Protein AF-A0A3F2RNG1-F1 (afdb_monomer_lite)

Organism: NCBI:txid325452

Radius of gyration: 23.43 Å; chains: 1; bounding box: 43×70×75 Å

Sequence (286 aa):
MVMSQECIEYQAGQSRGTHWAKIAAAQASSGLMDEPRFRRLVKFQARRREGLGGSELEILTETIQVYLVDDPRLSFTVYRMRIRSPDDVLHNTALARDVDPNAGGRWVLEKRYSEFEKFRSQLLKSIEHWEGVVRLEFARRKKKKILIGHGDLHNTFAVVSNALRRAISPYFPKKHIRVDTPKIIAERVEGLTEFVRKLVGVYTDLTLYVTNNQLQSSAFASSYELLCNMLTEIEAFLEVPQPQKDAETRRKSAVLALEEVLVLHASSNADTSEPVCCICLTQQRT

Secondary structure (DSSP, 8-state):
---------------HHHHHHHHHHHHHTSGGGGSHHHHHHHHHHHHHHHHTTT---EEEEEEEEEE-SS-TT-EEEEEEEEEE-HHHHHHHTTTSSSS-TTSS--EEEEEEHHHHHHHHHHHHHHHHHHHHHHHHHHHHHHHTT----SS-HHHHHHHHHHHHHTTS-TTPPPP-SS---HHHHHHHHHHHHHHHHHHHHHHHHHHHHTT-TTTT-GGGHHHHHHHHHHHHHHHHHHT--HHHHHHHHHHHHHHHHHHHHHHHHHHSTTS------TTT------

pLDDT: mean 74.75, std 21.2, range [25.3, 98.06]

Foldseek 3Di:
DDPDPPDPDDDDDDDPVVVVVVLVVLCVQFLLCVDVLLVLLVVVVVCLCVVLVNPQWDKDWDWDWDADPVDNVDIFIKIKIWTDDPVCVVPCPVPPPPDDPPPFDTQIAIGTLVLVVVLLVVLVVLLVVLVVLVVVLVVVCVVVPPPDDDTPVVSVVVSLSVLSCQLNDPLAQDDDPDHDDPVSVVSNRVRVSVSLSSLVSNLSVLVSSLPRVVCVDPSNVVSSVSSVVSNVSSCVNSVPGPVNVVVVVVVSVVSSVVVVVVVVVVVPVPDDDDDDDPVPPDDDDD

InterPro domains:
  IPR001683 Phox homology [PS50195] (57-227)
  IPR036871 PX domain superfamily [G3DSA:3.30.1520.10] (56-225)
  IPR036871 PX domain superfamily [SSF64268] (75-204)

Structure (mmCIF, N/CA/C/O backbone):
data_AF-A0A3F2RNG1-F1
#
_entry.id   AF-A0A3F2RNG1-F1
#
loop_
_atom_site.group_PDB
_atom_site.id
_atom_site.type_symbol
_atom_site.label_atom_id
_atom_site.label_alt_id
_atom_site.label_comp_id
_atom_site.label_asym_id
_atom_site.label_entity_id
_atom_site.label_seq_id
_atom_site.pdbx_PDB_ins_code
_atom_site.Cartn_x
_atom_site.Cartn_y
_atom_site.Cartn_z
_atom_site.occupancy
_atom_site.B_iso_or_equiv
_atom_site.auth_seq_id
_atom_site.auth_comp_id
_atom_site.auth_asym_id
_atom_site.auth_atom_id
_atom_site.pdbx_PDB_model_num
ATOM 1 N N . MET A 1 1 ? 3.472 25.340 -15.546 1.00 27.28 1 MET A N 1
ATOM 2 C CA . MET A 1 1 ? 2.546 24.451 -16.272 1.00 27.28 1 MET A CA 1
ATOM 3 C C . MET A 1 1 ? 2.121 23.364 -15.300 1.00 27.28 1 MET A C 1
ATOM 5 O O . MET A 1 1 ? 2.919 22.497 -14.965 1.00 27.28 1 MET A O 1
ATOM 9 N N . VAL A 1 2 ? 0.940 23.555 -14.714 1.00 25.45 2 VAL A N 1
ATOM 10 C CA . VAL A 1 2 ? 0.315 22.682 -13.711 1.00 25.45 2 VAL A CA 1
ATOM 11 C C . VAL A 1 2 ? 0.111 21.316 -14.364 1.00 25.45 2 VAL A C 1
ATOM 13 O O . VAL A 1 2 ? -0.448 21.259 -15.456 1.00 25.45 2 VAL A O 1
ATOM 16 N N . MET A 1 3 ? 0.606 20.233 -13.758 1.00 27.39 3 MET A N 1
ATOM 17 C CA . MET A 1 3 ? 0.213 18.891 -14.191 1.00 27.39 3 MET A CA 1
ATOM 18 C C . MET A 1 3 ? -1.261 18.729 -13.818 1.00 27.39 3 MET A C 1
ATOM 20 O O . MET A 1 3 ? -1.580 18.539 -12.651 1.00 27.39 3 MET A O 1
ATOM 24 N N . SER A 1 4 ? -2.101 18.997 -14.820 1.00 29.64 4 SER A N 1
ATOM 25 C CA . SER A 1 4 ? -3.565 18.985 -14.878 1.00 29.64 4 SER A CA 1
ATOM 26 C C . SER A 1 4 ? -4.280 18.580 -13.590 1.00 29.64 4 SER A C 1
ATOM 28 O O . SER A 1 4 ? -4.342 17.412 -13.210 1.00 29.64 4 SER A O 1
ATOM 30 N N . GLN A 1 5 ? -4.912 19.584 -12.994 1.00 29.00 5 GLN A N 1
ATOM 31 C CA . GLN A 1 5 ? -5.805 19.520 -11.841 1.00 29.00 5 GLN A CA 1
ATOM 32 C C . GLN A 1 5 ? -7.222 19.036 -12.220 1.00 29.00 5 GLN A C 1
ATOM 34 O O . GLN A 1 5 ? -8.190 19.333 -11.531 1.00 29.00 5 GLN A O 1
ATOM 39 N N . GLU A 1 6 ? -7.338 18.262 -13.299 1.00 28.36 6 GLU A N 1
ATOM 40 C CA . GLU A 1 6 ? -8.578 17.665 -13.801 1.00 28.36 6 GLU A CA 1
ATOM 41 C C . GLU A 1 6 ? -8.463 16.141 -13.720 1.00 28.36 6 GLU A C 1
ATOM 43 O O . GLU A 1 6 ? -8.154 15.472 -14.698 1.00 28.36 6 GLU A O 1
ATOM 48 N N . CYS A 1 7 ? -8.627 15.592 -12.516 1.00 28.30 7 CYS A N 1
ATOM 49 C CA . CYS A 1 7 ? -8.992 14.184 -12.286 1.00 28.30 7 CYS A CA 1
ATOM 50 C C . CYS A 1 7 ? -9.448 13.971 -10.829 1.00 28.30 7 CYS A C 1
ATOM 52 O O . CYS A 1 7 ? -9.157 12.954 -10.203 1.00 28.30 7 CYS A O 1
ATOM 54 N N . ILE A 1 8 ? -10.160 14.950 -10.264 1.00 32.06 8 ILE A N 1
ATOM 55 C CA . ILE A 1 8 ? -10.946 14.763 -9.039 1.00 32.06 8 ILE A CA 1
ATOM 56 C C . ILE A 1 8 ? -12.407 14.997 -9.420 1.00 32.06 8 ILE A C 1
ATOM 58 O O . ILE A 1 8 ? -13.047 15.931 -8.953 1.00 32.06 8 ILE A O 1
ATOM 62 N N . GLU A 1 9 ? -12.924 14.155 -10.314 1.00 25.30 9 GLU A N 1
ATOM 63 C CA . GLU A 1 9 ? -14.364 13.991 -10.472 1.00 25.30 9 GLU A CA 1
ATOM 64 C C . GLU A 1 9 ? -14.787 12.604 -9.995 1.00 25.30 9 GLU A C 1
ATOM 66 O O . GLU A 1 9 ? -14.329 11.551 -10.435 1.00 25.30 9 GLU A O 1
ATOM 71 N N . TYR A 1 10 ? -15.654 12.689 -9.000 1.00 32.53 10 TYR A N 1
ATOM 72 C CA . TYR A 1 10 ? -16.539 11.705 -8.419 1.00 32.53 10 TYR A CA 1
ATOM 73 C C . TYR A 1 10 ? -17.095 10.695 -9.441 1.00 32.53 10 TYR A C 1
ATOM 75 O O . TYR A 1 10 ? -17.799 11.080 -10.368 1.00 32.53 10 TYR A O 1
ATOM 83 N N . GLN A 1 11 ? -16.901 9.393 -9.210 1.00 30.70 11 GLN A N 1
ATOM 84 C CA . GLN A 1 11 ? -17.819 8.366 -9.719 1.00 30.70 11 GLN A CA 1
ATOM 85 C C . GLN A 1 11 ? -18.116 7.345 -8.621 1.00 30.70 11 GLN A C 1
ATOM 87 O O . GLN A 1 11 ? -17.502 6.284 -8.510 1.00 30.70 11 GLN A O 1
ATOM 92 N N . ALA A 1 12 ? -19.099 7.702 -7.796 1.00 35.62 12 ALA A N 1
ATOM 93 C CA . ALA A 1 12 ? -19.943 6.728 -7.130 1.00 35.62 12 ALA A CA 1
ATOM 94 C C . ALA A 1 12 ? -20.751 5.987 -8.211 1.00 35.62 12 ALA A C 1
ATOM 96 O O . ALA A 1 12 ? -21.458 6.614 -8.994 1.00 35.62 12 ALA A O 1
ATOM 97 N N . GLY A 1 13 ? -20.627 4.660 -8.255 1.00 36.72 13 GLY A N 1
ATOM 98 C CA . GLY A 1 13 ? -21.474 3.798 -9.082 1.00 36.72 13 GLY A CA 1
ATOM 99 C C . GLY A 1 13 ? -20.981 3.578 -10.514 1.00 36.72 13 GLY A C 1
ATOM 100 O O . GLY A 1 13 ? -21.628 3.999 -11.465 1.00 36.72 13 GLY A O 1
ATOM 101 N N . GLN A 1 14 ? -19.884 2.836 -10.696 1.00 29.52 14 GLN A N 1
ATOM 102 C CA . GLN A 1 14 ? -19.594 2.225 -11.995 1.00 29.52 14 GLN A CA 1
ATOM 103 C C . GLN A 1 14 ? -18.989 0.830 -11.819 1.00 29.52 14 GLN A C 1
ATOM 105 O O . GLN A 1 14 ? -18.101 0.617 -10.995 1.00 29.52 14 GLN A O 1
ATOM 110 N N . SER A 1 15 ? -19.538 -0.135 -12.561 1.00 37.34 15 SER A N 1
ATOM 111 C CA . SER A 1 15 ? -19.184 -1.559 -12.530 1.00 37.34 15 SER A CA 1
ATOM 112 C C . SER A 1 15 ? -17.668 -1.787 -12.457 1.00 37.34 15 SER A C 1
ATOM 114 O O . SER A 1 15 ? -16.913 -1.261 -13.284 1.00 37.34 15 SER A O 1
ATOM 116 N N . ARG A 1 16 ? -17.231 -2.606 -11.484 1.00 39.84 16 ARG A N 1
ATOM 117 C CA . ARG A 1 16 ? -15.820 -2.902 -11.155 1.00 39.84 16 ARG A CA 1
ATOM 118 C C . ARG A 1 16 ? -14.999 -3.388 -12.363 1.00 39.84 16 ARG A C 1
ATOM 120 O O . ARG A 1 16 ? -13.786 -3.195 -12.379 1.00 39.84 16 ARG A O 1
ATOM 127 N N . GLY A 1 17 ? -15.649 -3.933 -13.397 1.00 33.69 17 GLY A N 1
ATOM 128 C CA . GLY A 1 17 ? -15.001 -4.337 -14.652 1.00 33.69 17 GLY A CA 1
ATOM 129 C C . GLY A 1 17 ? -14.420 -3.172 -15.473 1.00 33.69 17 GLY A C 1
ATOM 130 O O . GLY A 1 17 ? -13.445 -3.353 -16.194 1.00 33.69 17 GLY A O 1
ATOM 131 N N . THR A 1 18 ? -14.948 -1.951 -15.324 1.00 43.12 18 THR A N 1
ATOM 132 C CA . THR A 1 18 ? -14.495 -0.769 -16.092 1.00 43.12 18 THR A CA 1
ATOM 133 C C . THR A 1 18 ? -13.255 -0.090 -15.504 1.00 43.12 18 THR A C 1
ATOM 135 O O . THR A 1 18 ? -12.459 0.484 -16.245 1.00 43.12 18 THR A O 1
ATOM 138 N N . HIS A 1 19 ? -13.038 -0.176 -14.188 1.00 40.06 19 HIS A N 1
ATOM 139 C CA . HIS A 1 19 ? -11.889 0.442 -13.519 1.00 40.06 19 HIS A CA 1
ATOM 140 C C . HIS A 1 19 ? -10.578 -0.301 -13.822 1.00 40.06 19 HIS A C 1
ATOM 142 O O . HIS A 1 19 ? -9.562 0.322 -14.127 1.00 40.06 19 HIS A O 1
ATOM 148 N N . TRP A 1 20 ? -10.607 -1.635 -13.823 1.00 42.78 20 TRP A N 1
ATOM 149 C CA . TRP A 1 20 ? -9.435 -2.446 -14.162 1.00 42.78 20 TRP A CA 1
ATOM 150 C C . TRP A 1 20 ? -9.086 -2.384 -15.644 1.00 42.78 20 TRP A C 1
ATOM 152 O O . TRP A 1 20 ? -7.908 -2.307 -15.971 1.00 42.78 20 TRP A O 1
ATOM 162 N N . ALA A 1 21 ? -10.085 -2.304 -16.528 1.00 44.81 21 ALA A N 1
ATOM 163 C CA . ALA A 1 21 ? -9.859 -2.050 -17.949 1.00 44.81 21 ALA A CA 1
ATOM 164 C C . ALA A 1 21 ? -9.165 -0.696 -18.185 1.00 44.81 21 ALA A C 1
ATOM 166 O O . ALA A 1 21 ? -8.259 -0.613 -19.007 1.00 44.81 21 ALA A O 1
ATOM 167 N N . LYS A 1 22 ? -9.520 0.348 -17.420 1.00 47.91 22 LYS A N 1
ATOM 168 C CA . LYS A 1 22 ? -8.843 1.657 -17.462 1.00 47.91 22 LYS A CA 1
ATOM 169 C C . LYS A 1 22 ? -7.412 1.599 -16.915 1.00 47.91 22 LYS A C 1
ATOM 171 O O . LYS A 1 22 ? -6.524 2.193 -17.516 1.00 47.91 22 LYS A O 1
ATOM 176 N N . ILE A 1 23 ? -7.162 0.860 -15.828 1.00 53.97 23 ILE A N 1
ATOM 177 C CA . ILE A 1 23 ? -5.799 0.635 -15.304 1.00 53.97 23 ILE A CA 1
ATOM 178 C C . ILE A 1 23 ? -4.956 -0.154 -16.310 1.00 53.97 23 ILE A C 1
ATOM 180 O O . ILE A 1 23 ? -3.828 0.236 -16.590 1.00 53.97 23 ILE A O 1
ATOM 184 N N . ALA A 1 24 ? -5.506 -1.219 -16.891 1.00 55.25 24 ALA A N 1
ATOM 185 C CA . ALA A 1 24 ? -4.838 -2.027 -17.904 1.00 55.25 24 ALA A CA 1
ATOM 186 C C . ALA A 1 24 ? -4.572 -1.223 -19.185 1.00 55.25 24 ALA A C 1
ATOM 188 O O . ALA A 1 24 ? -3.497 -1.351 -19.759 1.00 55.25 24 ALA A O 1
ATOM 189 N N . ALA A 1 25 ? -5.501 -0.356 -19.601 1.00 52.00 25 ALA A N 1
ATOM 190 C CA . ALA A 1 25 ? -5.312 0.557 -20.726 1.00 52.00 25 ALA A CA 1
ATOM 191 C C . ALA A 1 25 ? -4.227 1.606 -20.437 1.00 52.00 25 ALA A C 1
ATOM 193 O O . ALA A 1 25 ? -3.345 1.794 -21.267 1.00 52.00 25 ALA A O 1
ATOM 194 N N . ALA A 1 26 ? -4.229 2.219 -19.247 1.00 55.44 26 ALA A N 1
ATOM 195 C CA . ALA A 1 26 ? -3.200 3.172 -18.822 1.00 55.44 26 ALA A CA 1
ATOM 196 C C . ALA A 1 26 ? -1.809 2.520 -18.690 1.00 55.44 26 ALA A C 1
ATOM 198 O O . ALA A 1 26 ? -0.798 3.129 -19.031 1.00 55.44 26 ALA A O 1
ATOM 199 N N . GLN A 1 27 ? -1.754 1.264 -18.235 1.00 56.84 27 GLN A N 1
ATOM 200 C CA . GLN A 1 27 ? -0.534 0.455 -18.209 1.00 56.84 27 GLN A CA 1
ATOM 201 C C . GLN A 1 27 ? -0.082 0.081 -19.627 1.00 56.84 27 GLN A C 1
ATOM 203 O O . GLN A 1 27 ? 1.105 0.179 -19.926 1.00 56.84 27 GLN A O 1
ATOM 208 N N . ALA A 1 28 ? -1.003 -0.296 -20.516 1.00 52.81 28 ALA A N 1
ATOM 209 C CA . ALA A 1 28 ? -0.710 -0.648 -21.905 1.00 52.81 28 ALA A CA 1
ATOM 210 C C . ALA A 1 28 ? -0.251 0.552 -22.752 1.00 52.81 28 ALA A C 1
ATOM 212 O O . ALA A 1 28 ? 0.532 0.364 -23.676 1.00 52.81 28 ALA A O 1
ATOM 213 N N . SER A 1 29 ? -0.697 1.772 -22.429 1.00 48.75 29 SER A N 1
ATOM 214 C CA . SER A 1 29 ? -0.230 3.020 -23.051 1.00 48.75 29 SER A CA 1
ATOM 215 C C . SER A 1 29 ? 1.030 3.606 -22.397 1.00 48.75 29 SER A C 1
ATOM 217 O O . SER A 1 29 ? 1.535 4.638 -22.839 1.00 48.75 29 SER A O 1
ATOM 219 N N . SER A 1 30 ? 1.529 2.991 -21.322 1.00 53.56 30 SER A N 1
ATOM 220 C CA . SER A 1 30 ? 2.785 3.378 -20.677 1.00 53.56 30 SER A CA 1
ATOM 221 C C . SER A 1 30 ? 3.937 2.520 -21.200 1.00 53.56 30 SER A C 1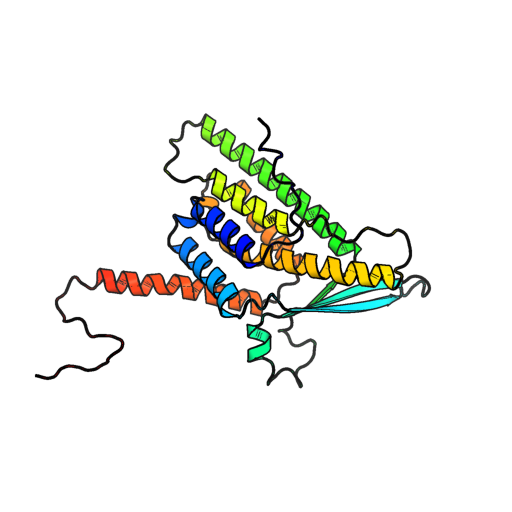
ATOM 223 O O . SER A 1 30 ? 3.780 1.309 -21.364 1.00 53.56 30 SER A O 1
ATOM 225 N N . GLY A 1 31 ? 5.121 3.117 -21.396 1.00 56.50 31 GLY A N 1
ATOM 226 C CA . GLY A 1 31 ? 6.327 2.374 -21.806 1.00 56.50 31 GLY A CA 1
ATOM 227 C C . GLY A 1 31 ? 6.785 1.322 -20.782 1.00 56.50 31 GLY A C 1
ATOM 228 O O . GLY A 1 31 ? 7.679 0.520 -21.038 1.00 56.50 31 GLY A O 1
ATOM 229 N N . LEU A 1 32 ? 6.134 1.277 -19.617 1.00 63.09 32 LEU A N 1
ATOM 230 C CA . LEU A 1 32 ? 6.287 0.264 -18.581 1.00 63.09 32 LEU A CA 1
ATOM 231 C C . LEU A 1 32 ? 6.090 -1.168 -19.126 1.00 63.09 32 LEU A C 1
ATOM 233 O O . LEU A 1 32 ? 6.762 -2.094 -18.677 1.00 63.09 32 LEU A O 1
ATOM 237 N N . MET A 1 33 ? 5.200 -1.354 -20.109 1.00 63.72 33 MET A N 1
ATOM 238 C CA . MET A 1 33 ? 4.897 -2.659 -20.720 1.00 63.72 33 MET A CA 1
ATOM 239 C C . MET A 1 33 ? 5.817 -3.031 -21.897 1.00 63.72 33 MET A C 1
ATOM 241 O O . MET A 1 33 ? 5.667 -4.125 -22.463 1.00 63.72 33 MET A O 1
ATOM 245 N N . ASP A 1 34 ? 6.765 -2.156 -22.250 1.00 67.69 34 ASP A N 1
ATOM 246 C CA . ASP A 1 34 ? 7.741 -2.399 -23.320 1.00 67.69 34 ASP A CA 1
ATOM 247 C C . ASP A 1 34 ? 8.730 -3.498 -22.918 1.00 67.69 34 ASP A C 1
ATOM 249 O O . ASP A 1 34 ? 9.175 -4.278 -23.760 1.00 67.69 34 ASP A O 1
ATOM 253 N N . GLU A 1 35 ? 9.019 -3.624 -21.618 1.00 75.38 35 GLU A N 1
ATOM 254 C CA . GLU A 1 35 ? 9.867 -4.682 -21.080 1.00 75.38 35 GLU A CA 1
ATOM 255 C C . GLU A 1 35 ? 9.113 -6.034 -21.044 1.00 75.38 35 GLU A C 1
ATOM 257 O O . GLU A 1 35 ? 8.156 -6.196 -20.273 1.00 75.38 35 GLU A O 1
ATOM 262 N N . PRO A 1 36 ? 9.543 -7.060 -21.815 1.00 76.94 36 PRO A N 1
ATOM 263 C CA . PRO A 1 36 ? 8.823 -8.331 -21.912 1.00 76.94 36 PRO A CA 1
ATOM 264 C C . PRO A 1 36 ? 8.684 -9.068 -20.575 1.00 76.94 36 PRO A C 1
ATOM 266 O O . PRO A 1 36 ? 7.631 -9.658 -20.319 1.00 76.94 36 PRO A O 1
ATOM 269 N N . ARG A 1 37 ? 9.719 -9.014 -19.724 1.00 79.75 37 ARG A N 1
ATOM 270 C CA . ARG A 1 37 ? 9.737 -9.610 -18.377 1.00 79.75 37 ARG A CA 1
ATOM 271 C C . ARG A 1 37 ? 8.687 -8.974 -17.476 1.00 79.75 37 ARG A C 1
ATOM 273 O O . ARG A 1 37 ? 7.820 -9.667 -16.944 1.00 79.75 37 ARG A O 1
ATOM 280 N N . PHE A 1 38 ? 8.712 -7.648 -17.386 1.00 81.88 38 PHE A N 1
ATOM 281 C CA . PHE A 1 38 ? 7.761 -6.878 -16.595 1.00 81.88 38 PHE A CA 1
ATOM 282 C C . PHE A 1 38 ? 6.316 -7.111 -17.061 1.00 81.88 38 PHE A C 1
ATOM 284 O O . PHE A 1 38 ? 5.436 -7.425 -16.257 1.00 81.88 38 PHE A O 1
ATOM 291 N N . ARG A 1 39 ? 6.070 -7.078 -18.376 1.00 81.19 39 ARG A N 1
ATOM 292 C CA . ARG A 1 39 ? 4.742 -7.338 -18.949 1.00 81.19 39 ARG A CA 1
ATOM 293 C C . ARG A 1 39 ? 4.189 -8.715 -18.577 1.00 81.19 39 ARG A C 1
ATOM 295 O O . ARG A 1 39 ? 2.985 -8.847 -18.356 1.00 81.19 39 ARG A O 1
ATOM 302 N N . ARG A 1 40 ? 5.028 -9.756 -18.521 1.00 81.12 40 ARG A N 1
ATOM 303 C CA . ARG A 1 40 ? 4.599 -11.101 -18.091 1.00 81.12 40 ARG A CA 1
ATOM 304 C C . ARG A 1 40 ? 4.204 -11.117 -16.622 1.00 81.12 40 ARG A C 1
ATOM 306 O O . ARG A 1 40 ? 3.158 -11.677 -16.308 1.00 81.12 40 ARG A O 1
ATOM 313 N N . LEU A 1 41 ? 4.985 -10.477 -15.752 1.00 83.88 41 LEU A N 1
ATOM 314 C CA . LEU A 1 41 ? 4.657 -10.368 -14.330 1.00 83.88 41 LEU A CA 1
ATOM 315 C C . LEU A 1 41 ? 3.325 -9.637 -14.109 1.00 83.88 41 LEU A C 1
ATOM 317 O O . LEU A 1 41 ? 2.486 -10.119 -13.351 1.00 83.88 41 LEU A O 1
ATOM 321 N N . VAL A 1 42 ? 3.083 -8.541 -14.837 1.00 82.44 42 VAL A N 1
ATOM 322 C CA . VAL A 1 42 ? 1.795 -7.825 -14.805 1.00 82.44 42 VAL A CA 1
ATOM 323 C C . VAL A 1 42 ? 0.653 -8.715 -15.288 1.00 82.44 42 VAL A C 1
ATOM 325 O O . VAL A 1 42 ? -0.372 -8.809 -14.618 1.00 82.44 42 VAL A O 1
ATOM 328 N N . LYS A 1 43 ? 0.820 -9.425 -16.414 1.00 82.44 43 LYS A N 1
ATOM 329 C CA . LYS A 1 43 ? -0.198 -10.366 -16.915 1.00 82.44 43 LYS A CA 1
ATOM 330 C C . LYS A 1 43 ? -0.477 -11.496 -15.925 1.00 82.44 43 LYS A C 1
ATOM 332 O O . LYS A 1 43 ? -1.632 -11.872 -15.752 1.00 82.44 43 LYS A O 1
ATOM 337 N N . PHE A 1 44 ? 0.557 -12.037 -15.284 1.00 80.62 44 PHE A N 1
ATOM 338 C CA . PHE A 1 44 ? 0.415 -13.060 -14.253 1.00 80.62 44 PHE A CA 1
ATOM 339 C C . PHE A 1 44 ? -0.381 -12.531 -13.055 1.00 80.62 44 PHE A C 1
ATOM 341 O O . PHE A 1 44 ? -1.348 -13.168 -12.642 1.00 80.62 44 PHE A O 1
ATOM 348 N N . GLN A 1 45 ? -0.045 -11.341 -12.544 1.00 79.06 45 GLN A N 1
ATOM 349 C CA . GLN A 1 45 ? -0.805 -10.730 -11.453 1.00 79.06 45 GLN A CA 1
ATOM 350 C C . GLN A 1 45 ? -2.248 -10.392 -11.853 1.00 79.06 45 GLN A C 1
ATOM 352 O O . GLN A 1 45 ? -3.157 -10.631 -11.062 1.00 79.06 45 GLN A O 1
ATOM 357 N N . ALA A 1 46 ? -2.486 -9.900 -13.073 1.00 76.38 46 ALA A N 1
ATOM 358 C CA . ALA A 1 46 ? -3.832 -9.631 -13.580 1.00 76.38 46 ALA A CA 1
ATOM 359 C C . ALA A 1 46 ? -4.677 -10.914 -13.634 1.00 76.38 46 ALA A C 1
ATOM 361 O O . ALA A 1 46 ? -5.765 -10.963 -13.067 1.00 76.38 46 ALA A O 1
ATOM 362 N N . ARG A 1 47 ? -4.123 -11.998 -14.192 1.00 74.50 47 ARG A N 1
ATOM 363 C CA . ARG A 1 47 ? -4.781 -13.314 -14.216 1.00 74.50 47 ARG A CA 1
ATOM 364 C C . ARG A 1 47 ? -5.037 -13.871 -12.825 1.00 74.50 47 ARG A C 1
ATOM 366 O O . ARG A 1 47 ? -6.058 -14.510 -12.622 1.00 74.50 47 ARG A O 1
ATOM 373 N N . ARG A 1 48 ? -4.147 -13.633 -11.861 1.00 71.31 48 ARG A N 1
ATOM 374 C CA . ARG A 1 48 ? -4.365 -14.039 -10.466 1.00 71.31 48 ARG A CA 1
ATOM 375 C C . ARG A 1 48 ? -5.551 -13.297 -9.846 1.00 71.31 48 ARG A C 1
ATOM 377 O O . ARG A 1 48 ? -6.325 -13.900 -9.114 1.00 71.31 48 ARG A O 1
ATOM 384 N N . ARG A 1 49 ? -5.728 -12.014 -10.172 1.00 68.44 49 ARG A N 1
ATOM 385 C CA . ARG A 1 49 ? -6.886 -11.222 -9.722 1.00 68.44 49 ARG A CA 1
ATOM 386 C C . ARG A 1 49 ? -8.193 -11.671 -10.393 1.00 68.44 49 ARG A C 1
ATOM 388 O O . ARG A 1 49 ? -9.230 -11.678 -9.740 1.00 68.44 49 ARG A O 1
ATOM 395 N N . GLU A 1 50 ? -8.141 -12.069 -11.663 1.00 62.81 50 GLU A N 1
ATOM 396 C CA . GLU A 1 50 ? -9.311 -12.499 -12.449 1.00 62.81 50 GLU A CA 1
ATOM 397 C C . GLU A 1 50 ? -9.716 -13.966 -12.196 1.00 62.81 50 GLU A C 1
ATOM 399 O O . GLU A 1 50 ? -10.892 -14.260 -11.999 1.00 62.81 50 GLU A O 1
ATOM 404 N N . GLY A 1 51 ? -8.751 -14.890 -12.167 1.00 53.38 51 GLY A N 1
ATOM 405 C CA . GLY A 1 51 ? -8.961 -16.339 -12.054 1.00 53.38 51 GLY A CA 1
ATOM 406 C C . GLY A 1 51 ? -9.382 -16.827 -10.665 1.00 53.38 51 GLY A C 1
ATOM 407 O O . GLY A 1 51 ? -9.910 -17.926 -10.545 1.00 53.38 51 GLY A O 1
ATOM 408 N N . LEU A 1 52 ? -9.218 -16.002 -9.626 1.00 48.22 52 LEU A N 1
ATOM 409 C CA . LEU A 1 52 ? -9.689 -16.272 -8.261 1.00 48.22 52 LEU A CA 1
ATOM 410 C C . LEU A 1 52 ? -11.123 -15.758 -8.011 1.00 48.22 52 LEU A C 1
ATOM 412 O O . LEU A 1 52 ? -11.479 -15.420 -6.884 1.00 48.22 52 LEU A O 1
ATOM 416 N N . GLY A 1 53 ? -11.948 -15.638 -9.059 1.00 43.72 53 GLY A N 1
ATOM 417 C CA . GLY A 1 53 ? -13.346 -15.202 -8.936 1.00 43.72 53 GLY A CA 1
ATOM 418 C C . GLY A 1 53 ? -13.506 -13.773 -8.408 1.00 43.72 53 GLY A C 1
ATOM 419 O O . GLY A 1 53 ? -14.524 -13.448 -7.804 1.00 43.72 53 GLY A O 1
ATOM 420 N N . GLY A 1 54 ? -12.487 -12.925 -8.581 1.00 47.28 54 GLY A N 1
ATOM 421 C CA . GLY A 1 54 ? -12.473 -11.584 -8.004 1.00 47.28 54 GLY A CA 1
ATOM 422 C C . GLY A 1 54 ? -12.446 -11.567 -6.474 1.00 47.28 54 GLY A C 1
ATOM 423 O O . GLY A 1 54 ? -12.785 -10.529 -5.905 1.00 47.28 54 GLY A O 1
ATOM 424 N N . SER A 1 55 ? -12.062 -12.672 -5.811 1.00 48.03 55 SER A N 1
ATOM 425 C CA . SER A 1 55 ? -11.909 -12.721 -4.355 1.00 48.03 55 SER A CA 1
ATOM 426 C C . SER A 1 55 ? -10.735 -11.841 -3.935 1.00 48.03 55 SER A C 1
ATOM 428 O O . SER A 1 55 ? -9.584 -12.252 -3.806 1.00 48.03 55 SER A O 1
ATOM 430 N N . GLU A 1 56 ? -11.082 -10.575 -3.774 1.00 61.47 56 GLU A N 1
ATOM 431 C CA . GLU A 1 56 ? -10.376 -9.531 -3.069 1.00 61.47 56 GLU A CA 1
ATOM 432 C C . GLU A 1 56 ? -9.884 -10.101 -1.734 1.00 61.47 56 GLU A C 1
ATOM 434 O O . GLU A 1 56 ? -10.633 -10.790 -1.043 1.00 61.47 56 GLU A O 1
ATOM 439 N N . LEU A 1 57 ? -8.613 -9.859 -1.414 1.00 75.56 57 LEU A N 1
ATOM 440 C CA . LEU A 1 57 ? -7.995 -10.104 -0.111 1.00 75.56 57 LEU A CA 1
ATOM 441 C C . LEU A 1 57 ? -9.035 -10.064 1.031 1.00 75.56 57 LEU A C 1
ATOM 443 O O . LEU A 1 57 ? -9.659 -9.020 1.265 1.00 75.56 57 LEU A O 1
ATOM 447 N N . GLU A 1 58 ? -9.237 -11.188 1.722 1.00 83.62 58 GLU A N 1
ATOM 448 C CA . GLU A 1 58 ? -10.181 -11.241 2.837 1.00 83.62 58 GLU A CA 1
ATOM 449 C C . GLU A 1 58 ? -9.522 -10.552 4.035 1.00 83.62 58 GLU A C 1
ATOM 451 O O . GLU A 1 58 ? -8.434 -10.937 4.468 1.00 83.62 58 GLU A O 1
ATOM 456 N N . ILE A 1 59 ? -10.172 -9.509 4.555 1.00 89.06 59 ILE A N 1
ATOM 457 C CA . ILE A 1 59 ? -9.737 -8.819 5.768 1.00 89.06 59 ILE A CA 1
ATOM 458 C C . ILE A 1 59 ? -10.857 -8.923 6.792 1.00 89.06 59 ILE A C 1
ATOM 460 O O . ILE A 1 59 ? -11.923 -8.333 6.613 1.00 89.06 59 ILE A O 1
ATOM 464 N N . LEU A 1 60 ? -10.596 -9.662 7.868 1.00 90.31 60 LEU A N 1
ATOM 465 C CA . LEU A 1 60 ? -11.487 -9.754 9.021 1.00 90.31 60 LEU A CA 1
ATOM 466 C C . LEU A 1 60 ? -10.972 -8.833 10.121 1.00 90.31 60 LEU A C 1
ATOM 468 O O . LEU A 1 60 ? -9.851 -9.017 10.597 1.00 90.31 60 LEU A O 1
ATOM 472 N N . THR A 1 61 ? -11.796 -7.871 10.528 1.00 92.44 61 THR A N 1
ATOM 473 C CA . THR A 1 61 ? -11.423 -6.851 11.513 1.00 92.44 61 THR A CA 1
ATOM 474 C C . THR A 1 61 ? -12.161 -7.081 12.825 1.00 92.44 61 THR A C 1
ATOM 476 O O . THR A 1 61 ? -13.387 -7.039 12.881 1.00 92.44 61 THR A O 1
ATOM 479 N N . GLU A 1 62 ? -11.394 -7.292 13.887 1.00 93.62 62 GLU A N 1
ATOM 480 C CA . GLU A 1 62 ? -11.846 -7.374 15.273 1.00 93.62 62 GLU A CA 1
ATOM 481 C C . GLU A 1 62 ? -11.373 -6.129 16.034 1.00 93.62 62 GLU A C 1
ATOM 483 O O . GLU A 1 62 ? -10.343 -5.532 15.712 1.00 93.62 62 GLU A O 1
ATOM 488 N N . THR A 1 63 ? -12.115 -5.730 17.062 1.00 94.50 63 THR A N 1
ATOM 489 C CA . THR A 1 63 ? -11.773 -4.568 17.891 1.00 94.50 63 THR A CA 1
ATOM 490 C C . THR A 1 63 ? -11.498 -5.011 19.315 1.00 94.50 63 THR A C 1
ATOM 492 O O . THR A 1 63 ? -12.326 -5.695 19.915 1.00 94.50 63 THR A O 1
ATOM 495 N N . ILE A 1 64 ? -10.362 -4.591 19.862 1.00 93.19 64 ILE A N 1
ATOM 496 C CA . ILE A 1 64 ? -9.926 -4.913 21.220 1.00 93.19 64 ILE A CA 1
ATOM 497 C C . ILE A 1 64 ? -9.841 -3.605 22.000 1.00 93.19 64 ILE A C 1
ATOM 499 O O . ILE A 1 64 ? -9.182 -2.665 21.558 1.00 93.19 64 ILE A O 1
ATOM 503 N N . GLN A 1 65 ? -10.507 -3.532 23.151 1.00 90.88 65 GLN A N 1
ATOM 504 C CA . GLN A 1 65 ? -10.318 -2.418 24.078 1.00 90.88 65 GLN A CA 1
ATOM 505 C C . GLN A 1 65 ? -9.121 -2.698 24.977 1.00 90.88 65 GLN A C 1
ATOM 507 O O . GLN A 1 65 ? -9.080 -3.721 25.659 1.00 90.88 65 GLN A O 1
ATOM 512 N N . VAL A 1 66 ? -8.155 -1.783 24.971 1.00 89.06 66 VAL A N 1
ATOM 513 C CA . VAL A 1 66 ? -6.961 -1.856 25.814 1.00 89.06 66 VAL A CA 1
ATOM 514 C C . VAL A 1 66 ? -7.057 -0.776 26.881 1.00 89.06 66 VAL A C 1
ATOM 516 O O . VAL A 1 66 ? -7.203 0.405 26.563 1.00 89.06 66 VAL A O 1
ATOM 519 N N . TYR A 1 67 ? -6.970 -1.192 28.141 1.00 87.81 67 TYR A N 1
ATOM 520 C CA . TYR A 1 67 ? -6.977 -0.313 29.308 1.00 87.81 67 TYR A CA 1
ATOM 521 C C . TYR A 1 67 ? -5.543 0.005 29.723 1.00 87.81 67 TYR A C 1
ATOM 523 O O . TYR A 1 67 ? -4.675 -0.869 29.700 1.00 87.81 67 TYR A O 1
ATOM 531 N N . LEU A 1 68 ? -5.285 1.259 30.083 1.00 84.12 68 LEU A N 1
ATOM 532 C CA . LEU A 1 68 ? -3.980 1.669 30.590 1.00 84.12 68 LEU A CA 1
ATOM 533 C C . LEU A 1 68 ? -3.784 1.139 32.013 1.00 84.12 68 LEU A C 1
A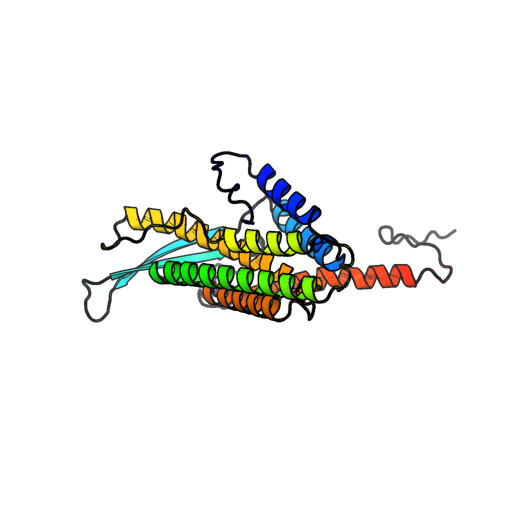TOM 535 O O . LEU A 1 68 ? -4.680 1.244 32.846 1.00 84.12 68 LEU A O 1
ATOM 539 N N . VAL A 1 69 ? -2.596 0.588 32.279 1.00 81.75 69 VAL A N 1
ATOM 540 C CA . VAL A 1 69 ? -2.241 0.008 33.587 1.00 81.75 69 VAL A CA 1
ATOM 541 C C . VAL A 1 69 ? -2.346 1.056 34.701 1.00 81.75 69 VAL A C 1
ATOM 543 O O . VAL A 1 69 ? -2.824 0.744 35.788 1.00 81.75 69 VAL A O 1
ATOM 546 N N . ASP A 1 70 ? -1.970 2.302 34.404 1.00 84.62 70 ASP A N 1
ATOM 547 C CA . ASP A 1 70 ? -1.896 3.388 35.389 1.00 84.62 70 ASP A CA 1
ATOM 548 C C . ASP A 1 70 ? -3.240 4.101 35.638 1.00 84.62 70 ASP A C 1
ATOM 550 O O . ASP A 1 70 ? -3.443 4.682 36.702 1.00 84.62 70 ASP A O 1
ATOM 554 N N . ASP A 1 71 ? -4.177 4.066 34.681 1.00 79.88 71 ASP A N 1
ATOM 555 C CA . ASP A 1 71 ? -5.539 4.586 34.866 1.00 79.88 71 ASP A CA 1
ATOM 556 C C . ASP A 1 71 ? -6.551 3.735 34.076 1.00 79.88 71 ASP A C 1
ATOM 558 O O . ASP A 1 71 ? -6.697 3.915 32.861 1.00 79.88 71 ASP A O 1
ATOM 562 N N . PRO A 1 72 ? -7.316 2.860 34.754 1.00 76.88 72 PRO A N 1
ATOM 563 C CA . PRO A 1 72 ? -8.337 2.021 34.125 1.00 76.88 72 PRO A CA 1
ATOM 564 C C . PRO A 1 72 ? -9.468 2.806 33.446 1.00 76.88 72 PRO A C 1
ATOM 566 O O . PRO A 1 72 ? -10.242 2.235 32.679 1.00 76.88 72 PRO A O 1
ATOM 569 N N . ARG A 1 73 ? -9.604 4.112 33.718 1.00 79.88 73 ARG A N 1
ATOM 570 C CA . ARG A 1 73 ? -10.585 4.985 33.049 1.00 79.88 73 ARG A CA 1
ATOM 571 C C . ARG A 1 73 ? -10.113 5.418 31.665 1.00 79.88 73 ARG A C 1
ATOM 573 O O . ARG A 1 73 ? -10.926 5.866 30.857 1.00 79.88 73 ARG A O 1
ATOM 580 N N . LEU A 1 74 ? -8.818 5.290 31.384 1.00 83.69 74 LEU A N 1
ATOM 581 C CA . LEU A 1 74 ? -8.243 5.579 30.084 1.00 83.69 74 LEU A CA 1
ATOM 582 C C . LEU A 1 74 ? -8.113 4.274 29.292 1.00 83.69 74 LEU A C 1
ATOM 584 O O . LEU A 1 74 ? -7.400 3.346 29.670 1.00 83.69 74 LEU A O 1
ATOM 588 N N . SER A 1 75 ? -8.807 4.218 28.161 1.00 88.00 75 SER A N 1
ATOM 589 C CA . SER A 1 75 ? -8.750 3.094 27.231 1.00 88.00 75 SER A CA 1
ATOM 590 C C . SER A 1 75 ? -8.599 3.582 25.798 1.00 88.00 75 SER A C 1
ATOM 592 O O . SER A 1 75 ? -8.900 4.735 25.470 1.00 88.00 75 SER A O 1
ATOM 594 N N . PHE A 1 76 ? -8.100 2.703 24.936 1.00 90.56 76 PHE A N 1
ATOM 595 C CA . PHE A 1 76 ? -8.078 2.929 23.501 1.00 90.56 76 PHE A CA 1
ATOM 596 C C . PHE A 1 76 ? -8.427 1.657 22.735 1.00 90.56 76 PHE A C 1
ATOM 598 O O . PHE A 1 76 ? -8.113 0.541 23.147 1.00 90.56 76 PHE A O 1
ATOM 605 N N . THR A 1 77 ? -9.029 1.859 21.567 1.00 94.25 77 THR A N 1
ATOM 606 C CA . THR A 1 77 ? -9.395 0.774 20.662 1.00 94.25 77 THR A CA 1
ATOM 607 C C . THR A 1 77 ? -8.205 0.384 19.787 1.00 94.25 77 THR A C 1
ATOM 609 O O . THR A 1 77 ? -7.647 1.217 19.060 1.00 94.25 77 THR A O 1
ATOM 612 N N . VAL A 1 78 ? -7.856 -0.898 19.817 1.00 96.06 78 VAL A N 1
ATOM 613 C CA . VAL A 1 78 ? -6.955 -1.558 18.868 1.00 96.06 78 VAL A CA 1
ATOM 614 C C . VAL A 1 78 ? -7.789 -2.283 17.817 1.00 96.06 78 VAL A C 1
ATOM 616 O O . VAL A 1 78 ? -8.794 -2.919 18.133 1.00 96.06 78 VAL A O 1
ATOM 619 N N . TYR A 1 79 ? -7.366 -2.181 16.561 1.00 96.50 79 TYR A N 1
ATOM 620 C CA . TYR A 1 79 ? -7.982 -2.838 15.416 1.00 96.50 79 TYR A CA 1
ATOM 621 C C . TYR A 1 79 ? -7.082 -3.998 15.009 1.00 96.50 79 TYR A C 1
ATOM 623 O O . TYR A 1 79 ? -5.952 -3.786 14.568 1.00 96.50 79 TYR A O 1
ATOM 631 N N . ARG A 1 80 ? -7.587 -5.216 15.190 1.00 95.44 80 ARG A N 1
ATOM 632 C CA . ARG A 1 80 ? -6.920 -6.462 14.829 1.00 95.44 80 ARG A CA 1
ATOM 633 C C . ARG A 1 80 ? -7.462 -6.941 13.495 1.00 95.44 80 ARG A C 1
ATOM 635 O O . ARG A 1 80 ? -8.615 -7.353 13.410 1.00 95.44 80 ARG A O 1
ATOM 642 N N . MET A 1 81 ? -6.636 -6.906 12.462 1.00 94.56 81 MET A N 1
ATOM 643 C CA . MET A 1 81 ? -7.012 -7.288 11.107 1.00 94.56 81 MET A CA 1
ATOM 644 C C . MET A 1 81 ? -6.316 -8.582 10.717 1.00 94.56 81 MET A C 1
ATOM 646 O O . MET A 1 81 ? -5.092 -8.639 10.658 1.00 94.56 81 MET A O 1
ATOM 650 N N . ARG A 1 82 ? -7.089 -9.628 10.429 1.00 91.25 82 ARG A N 1
ATOM 651 C CA . ARG A 1 82 ? -6.568 -10.864 9.838 1.00 91.25 82 ARG A CA 1
ATOM 652 C C . ARG A 1 82 ? -6.658 -10.749 8.328 1.00 91.25 82 ARG A C 1
ATOM 654 O O . ARG A 1 82 ? -7.760 -10.634 7.799 1.00 91.25 82 ARG A O 1
ATOM 661 N N . ILE A 1 83 ? -5.510 -10.786 7.668 1.00 89.12 83 ILE A N 1
ATOM 662 C CA . ILE A 1 83 ? -5.375 -10.630 6.224 1.00 89.12 83 ILE A CA 1
ATOM 663 C C . ILE A 1 83 ? -5.160 -12.020 5.620 1.00 89.12 83 ILE A C 1
ATOM 665 O O . ILE A 1 83 ? -4.252 -12.741 6.029 1.00 89.12 83 ILE A O 1
ATOM 669 N N . ARG A 1 84 ? -6.002 -12.428 4.670 1.00 81.38 84 ARG A N 1
ATOM 670 C CA . ARG A 1 84 ? -5.908 -13.746 4.025 1.00 81.38 84 ARG A CA 1
ATOM 671 C C . ARG A 1 84 ? -5.958 -13.621 2.509 1.00 81.38 84 ARG A C 1
ATOM 673 O O . ARG A 1 84 ? -6.813 -12.922 1.961 1.00 81.38 84 ARG A O 1
ATOM 680 N N . SER A 1 85 ? -5.058 -14.329 1.827 1.00 67.25 85 SER A N 1
ATOM 681 C CA . SER A 1 85 ? -5.217 -14.598 0.399 1.00 67.25 85 SER A CA 1
ATOM 682 C C . SER A 1 85 ? -6.273 -15.696 0.205 1.00 67.25 85 SER A C 1
ATOM 684 O O . SER A 1 85 ? -6.327 -16.620 1.018 1.00 67.25 85 SER A O 1
ATOM 686 N N . PRO A 1 86 ? -7.066 -15.681 -0.879 1.00 59.41 86 PRO A N 1
ATOM 687 C CA . PRO A 1 86 ? -7.954 -16.798 -1.222 1.00 59.41 86 PRO A CA 1
ATOM 688 C C . PRO A 1 86 ? -7.212 -18.145 -1.302 1.00 59.41 86 PRO A C 1
ATOM 690 O O . PRO A 1 86 ? -7.728 -19.170 -0.861 1.00 59.41 86 PRO A O 1
ATOM 693 N N . ASP A 1 87 ? -5.962 -18.121 -1.780 1.00 55.47 87 ASP A N 1
ATOM 694 C CA . ASP A 1 87 ? -5.071 -19.290 -1.824 1.00 55.47 87 ASP A CA 1
ATOM 695 C C . ASP A 1 87 ? -4.793 -19.860 -0.415 1.00 55.47 87 ASP A C 1
ATOM 697 O O . ASP A 1 87 ? -4.693 -21.075 -0.236 1.00 55.47 87 ASP A O 1
ATOM 701 N N . ASP A 1 88 ? -4.714 -18.994 0.603 1.00 56.34 88 ASP A N 1
ATOM 702 C CA . ASP A 1 88 ? -4.478 -19.396 1.996 1.00 56.34 88 ASP A CA 1
ATOM 703 C C . ASP A 1 88 ? -5.735 -20.023 2.610 1.00 56.34 88 ASP A C 1
ATOM 705 O O . ASP A 1 88 ? -5.637 -20.930 3.435 1.00 56.34 88 ASP A O 1
ATOM 709 N N . VAL A 1 89 ? -6.924 -19.567 2.200 1.00 53.38 89 VAL A N 1
ATOM 710 C CA . VAL A 1 89 ? -8.217 -20.099 2.663 1.00 53.38 89 VAL A CA 1
ATOM 711 C C . VAL A 1 89 ? -8.460 -21.507 2.106 1.00 53.38 89 VAL A C 1
ATOM 713 O O . VAL A 1 89 ? -8.959 -22.377 2.821 1.00 53.38 89 VAL A O 1
ATOM 716 N N . LEU A 1 90 ? -8.053 -21.770 0.861 1.00 50.34 90 LEU A N 1
ATOM 717 C CA . LEU A 1 90 ? -8.227 -23.076 0.216 1.00 50.34 90 LEU A CA 1
ATOM 718 C C . LEU A 1 90 ? -7.217 -24.131 0.694 1.00 50.34 90 LEU A C 1
ATOM 720 O O . LEU A 1 90 ? -7.574 -25.303 0.791 1.00 50.34 90 LEU A O 1
ATOM 724 N N . HIS A 1 91 ? -5.980 -23.742 1.020 1.00 50.47 91 HIS A N 1
ATOM 725 C CA . HIS A 1 91 ? -4.925 -24.697 1.384 1.00 50.47 91 HIS A CA 1
ATOM 726 C C . HIS A 1 91 ? -4.715 -24.900 2.895 1.00 50.47 91 HIS A C 1
ATOM 728 O O . HIS A 1 91 ? -4.160 -25.928 3.276 1.00 50.47 91 HIS A O 1
ATOM 734 N N . ASN A 1 92 ? -5.189 -23.999 3.771 1.00 50.12 92 ASN A N 1
ATOM 735 C CA . ASN A 1 92 ? -5.010 -24.135 5.231 1.00 50.12 92 ASN A CA 1
ATOM 736 C C . ASN A 1 92 ? -6.254 -24.594 6.009 1.00 50.12 92 ASN A C 1
ATOM 738 O O . ASN A 1 92 ? -6.164 -24.801 7.218 1.00 50.12 92 ASN A O 1
ATOM 742 N N . THR A 1 93 ? -7.412 -24.800 5.377 1.00 46.72 93 THR A N 1
ATOM 743 C CA . THR A 1 93 ? -8.633 -25.227 6.096 1.00 46.72 93 THR A CA 1
ATOM 744 C C . THR A 1 93 ? -8.523 -26.611 6.747 1.00 46.72 93 THR A C 1
ATOM 746 O O . THR A 1 93 ? -9.210 -26.853 7.737 1.00 46.72 93 THR A O 1
ATOM 749 N N . ALA A 1 94 ? -7.621 -27.483 6.280 1.00 41.84 94 ALA A N 1
ATOM 750 C CA . ALA A 1 94 ? -7.394 -28.805 6.876 1.00 41.84 94 ALA A CA 1
ATOM 751 C C . ALA A 1 94 ? -6.395 -28.813 8.055 1.00 41.84 94 ALA A C 1
ATOM 753 O O . ALA A 1 94 ? -6.447 -29.722 8.876 1.00 41.84 94 ALA A O 1
ATOM 754 N N . LEU A 1 95 ? -5.516 -27.808 8.175 1.00 45.03 95 LEU A N 1
ATOM 755 C CA . LEU A 1 95 ? -4.467 -27.750 9.213 1.00 45.03 95 LEU A CA 1
ATOM 756 C C . LEU A 1 95 ? -4.688 -26.640 10.258 1.00 45.03 95 LEU A C 1
ATOM 758 O O . LEU A 1 95 ? -4.006 -26.602 11.276 1.00 45.03 95 LEU A O 1
ATOM 762 N N . ALA A 1 96 ? -5.640 -25.727 10.040 1.00 45.62 96 ALA A N 1
ATOM 763 C CA . ALA A 1 96 ? -5.789 -24.514 10.851 1.00 45.62 96 ALA A CA 1
ATOM 764 C C . ALA A 1 96 ? -6.615 -24.658 12.144 1.00 45.62 96 ALA A C 1
ATOM 766 O O . ALA A 1 96 ? -6.715 -23.677 12.883 1.00 45.62 96 ALA A O 1
ATOM 767 N N . ARG A 1 97 ? -7.230 -25.817 12.426 1.00 49.06 97 ARG A N 1
ATOM 768 C CA . ARG A 1 97 ? -8.026 -25.986 13.659 1.00 49.06 97 ARG A CA 1
ATOM 769 C C . ARG A 1 97 ? -7.184 -26.290 14.904 1.00 49.06 97 ARG A C 1
ATOM 771 O O . ARG A 1 97 ? -7.585 -25.849 15.974 1.00 49.06 97 ARG A O 1
ATOM 778 N N . ASP A 1 98 ? -6.011 -26.908 14.747 1.00 42.09 98 ASP A N 1
ATOM 779 C CA . ASP A 1 98 ? -5.214 -27.426 15.878 1.00 42.09 98 ASP A CA 1
ATOM 780 C C . ASP A 1 98 ? -3.837 -26.761 16.061 1.00 42.09 98 ASP A C 1
ATOM 782 O O . ASP A 1 98 ? -3.068 -27.150 16.937 1.00 42.09 98 ASP A O 1
ATOM 786 N N . VAL A 1 99 ? -3.500 -25.746 15.260 1.00 48.97 99 VAL A N 1
ATOM 787 C CA . VAL A 1 99 ? -2.190 -25.082 15.326 1.00 48.97 99 VAL A CA 1
ATOM 788 C C . VAL A 1 99 ? -2.287 -23.750 16.082 1.00 48.97 99 VAL A C 1
ATOM 790 O O . VAL A 1 99 ? -3.153 -22.917 15.790 1.00 48.97 99 VAL A O 1
ATOM 793 N N . ASP A 1 100 ? -1.379 -23.574 17.052 1.00 48.34 100 ASP A N 1
ATOM 794 C CA . ASP A 1 100 ? -1.211 -22.398 17.918 1.00 48.34 100 ASP A CA 1
ATOM 795 C C . ASP A 1 100 ? -1.434 -21.082 17.148 1.00 48.34 100 ASP A C 1
ATOM 797 O O . ASP A 1 100 ? -0.850 -20.876 16.077 1.00 48.34 100 ASP A O 1
ATOM 801 N N . PRO A 1 101 ? -2.260 -20.157 17.669 1.00 48.78 101 PRO A N 1
ATOM 802 C CA . PRO A 1 101 ? -2.434 -18.852 17.072 1.00 48.78 101 PRO A CA 1
ATOM 803 C C . PRO A 1 101 ? -1.190 -18.039 16.757 1.00 48.78 101 PRO A C 1
ATOM 805 O O . PRO A 1 101 ? -1.266 -17.211 15.844 1.00 48.78 101 PRO A O 1
ATOM 808 N N . ASN A 1 102 ? -0.096 -18.305 17.467 1.00 46.38 102 ASN A N 1
ATOM 809 C CA . ASN A 1 102 ? 1.207 -17.681 17.285 1.00 46.38 102 ASN A CA 1
ATOM 810 C C . ASN A 1 102 ? 2.176 -18.486 16.407 1.00 46.38 102 ASN A C 1
ATOM 812 O O . ASN A 1 102 ? 3.298 -18.036 16.175 1.00 46.38 102 ASN A O 1
ATOM 816 N N . ALA A 1 103 ? 1.775 -19.638 15.865 1.00 49.06 103 ALA A N 1
ATOM 817 C CA . ALA A 1 103 ? 2.608 -20.404 14.946 1.00 49.06 103 ALA A CA 1
ATOM 818 C C . ALA A 1 103 ? 2.640 -19.750 13.549 1.00 49.06 103 ALA A C 1
ATOM 820 O O . ALA A 1 103 ? 1.912 -20.115 12.629 1.00 49.06 103 ALA A O 1
ATOM 821 N N . GLY A 1 104 ? 3.483 -18.726 13.415 1.00 48.97 104 GLY A N 1
ATOM 822 C CA . GLY A 1 104 ? 4.398 -18.502 12.287 1.00 48.97 104 GLY A CA 1
ATOM 823 C C . GLY A 1 104 ? 3.868 -18.319 10.859 1.00 48.97 104 GLY A C 1
ATOM 824 O O . GLY A 1 104 ? 4.691 -18.207 9.955 1.00 48.97 104 GLY A O 1
ATOM 825 N N . GLY A 1 105 ? 2.556 -18.284 10.613 1.00 57.34 105 GLY A N 1
ATOM 826 C CA . GLY A 1 105 ? 2.019 -18.215 9.243 1.00 57.34 105 GLY A CA 1
ATOM 827 C C . GLY A 1 105 ? 0.795 -17.325 9.039 1.00 57.34 105 GLY A C 1
ATOM 828 O O . GLY A 1 105 ? 0.355 -17.158 7.904 1.00 57.34 105 GLY A O 1
ATOM 829 N N . ARG A 1 106 ? 0.221 -16.744 10.101 1.00 75.56 106 ARG A N 1
ATOM 830 C CA . ARG A 1 106 ? -0.976 -15.898 9.987 1.00 75.56 106 ARG A CA 1
ATOM 831 C C . ARG A 1 106 ? -0.595 -14.433 9.834 1.00 75.56 106 ARG A C 1
ATOM 833 O O . ARG A 1 106 ? 0.056 -13.872 10.707 1.00 75.56 106 ARG A O 1
ATOM 840 N N . TRP A 1 107 ? -1.047 -13.806 8.750 1.00 88.44 107 TRP A N 1
ATOM 841 C CA . TRP A 1 107 ? -0.902 -12.367 8.564 1.00 88.44 107 TRP A CA 1
ATOM 842 C C . TRP A 1 107 ? -1.946 -11.639 9.414 1.00 88.44 107 TRP A C 1
ATOM 844 O O . TRP A 1 107 ? -3.139 -11.618 9.098 1.00 88.44 107 TRP A O 1
ATOM 854 N N . VAL A 1 108 ? -1.494 -11.095 10.540 1.00 90.62 108 VAL A N 1
ATOM 855 C CA . VAL A 1 108 ? -2.320 -10.346 11.487 1.00 90.62 108 VAL A CA 1
ATOM 856 C C . VAL A 1 108 ? -1.688 -8.979 11.687 1.00 90.62 108 VAL A C 1
ATOM 858 O O . VAL A 1 108 ? -0.495 -8.892 11.934 1.00 90.62 108 VAL A O 1
ATOM 861 N N . LEU A 1 109 ? -2.497 -7.933 11.568 1.00 94.69 109 LEU A N 1
ATOM 862 C CA . LEU A 1 109 ? -2.103 -6.545 11.759 1.00 94.69 109 LEU A CA 1
ATOM 863 C C . LEU A 1 109 ? -2.864 -5.981 12.959 1.00 94.69 109 LEU A C 1
ATOM 865 O O . LEU A 1 109 ? -4.090 -5.872 12.912 1.00 94.69 109 LEU A O 1
ATOM 869 N N . GLU A 1 110 ? -2.158 -5.616 14.025 1.00 95.25 110 GLU A N 1
ATOM 870 C CA . GLU A 1 110 ? -2.752 -5.066 15.250 1.00 95.25 110 GLU A CA 1
ATOM 871 C C . GLU A 1 110 ? -2.260 -3.645 15.488 1.00 95.25 110 GLU A C 1
ATOM 873 O O . GLU A 1 110 ? -1.104 -3.426 15.837 1.00 95.25 110 GLU A O 1
ATOM 878 N N . LYS A 1 111 ? -3.137 -2.658 15.271 1.00 96.81 111 LYS A N 1
ATOM 879 C CA . LYS A 1 111 ? -2.780 -1.237 15.398 1.00 96.81 111 LYS A CA 1
ATOM 880 C C . LYS A 1 111 ? -3.930 -0.399 15.939 1.00 96.81 111 LYS A C 1
ATOM 882 O O . LYS A 1 111 ? -5.104 -0.683 15.697 1.00 96.81 111 LYS A O 1
ATOM 887 N N . ARG A 1 112 ? -3.618 0.686 16.648 1.00 95.38 112 ARG A N 1
ATOM 888 C CA . ARG A 1 112 ? -4.600 1.723 17.030 1.00 95.38 112 ARG A CA 1
ATOM 889 C C . ARG A 1 112 ? -4.768 2.749 15.911 1.00 95.38 112 ARG A C 1
ATOM 891 O O . ARG A 1 112 ? -3.859 2.984 15.119 1.00 95.38 112 ARG A O 1
ATOM 898 N N . TYR A 1 113 ? -5.909 3.444 15.889 1.00 95.62 113 TYR A N 1
ATOM 899 C CA . TYR A 1 113 ? -6.238 4.444 14.856 1.00 95.62 113 TYR A CA 1
ATOM 900 C C . TYR A 1 113 ? -5.105 5.455 14.586 1.00 95.62 113 TYR A C 1
ATOM 902 O O . TYR A 1 113 ? -4.804 5.768 13.436 1.00 95.62 113 TYR A O 1
ATOM 910 N N . SER A 1 114 ? -4.447 5.957 15.637 1.00 94.62 114 SER A N 1
ATOM 911 C CA . SER A 1 114 ? -3.388 6.964 15.490 1.00 94.62 114 SER A CA 1
ATOM 912 C C . SER A 1 114 ? -2.157 6.457 14.737 1.00 94.62 114 SER A C 1
ATOM 914 O O . SER A 1 114 ? -1.446 7.261 14.146 1.00 94.62 114 SER A O 1
ATOM 916 N N . GLU A 1 115 ? -1.887 5.151 14.747 1.00 97.50 115 GLU A N 1
ATOM 917 C CA . GLU A 1 115 ? -0.788 4.574 13.968 1.00 97.50 115 GLU A CA 1
ATOM 918 C C . GLU A 1 115 ? -1.115 4.566 12.476 1.00 97.50 115 GLU A C 1
ATOM 920 O O . GLU A 1 115 ? -0.273 4.958 11.671 1.00 97.50 115 GLU A O 1
ATOM 925 N N . PHE A 1 116 ? -2.352 4.210 12.109 1.00 97.25 116 PHE A N 1
ATOM 926 C CA . PHE A 1 116 ? -2.828 4.307 10.726 1.00 97.25 116 PHE A CA 1
ATOM 927 C C . PHE A 1 116 ? -2.781 5.748 10.218 1.00 97.25 116 PHE A C 1
ATOM 929 O O . PHE A 1 116 ? -2.317 6.000 9.109 1.00 97.25 116 PHE A O 1
ATOM 936 N N . GLU A 1 117 ? -3.242 6.702 11.028 1.00 96.19 117 GLU A N 1
ATOM 937 C CA . GLU A 1 117 ? -3.243 8.120 10.663 1.00 96.19 117 GLU A CA 1
ATOM 938 C C . GLU A 1 117 ? -1.817 8.657 10.490 1.00 96.19 117 GLU A C 1
ATOM 940 O O . GLU A 1 117 ? -1.513 9.274 9.467 1.00 96.19 117 GLU A O 1
ATOM 945 N N . LYS A 1 118 ? -0.915 8.338 11.430 1.00 97.00 118 LYS A N 1
ATOM 946 C CA . LYS A 1 118 ? 0.504 8.697 11.337 1.00 97.00 118 LYS A CA 1
ATOM 947 C C . LYS A 1 118 ? 1.149 8.106 10.085 1.00 97.00 118 LYS A C 1
ATOM 949 O O . LYS A 1 118 ? 1.831 8.829 9.362 1.00 97.00 118 LYS A O 1
ATOM 954 N N . PHE A 1 119 ? 0.924 6.821 9.815 1.00 98.06 119 PHE A N 1
ATOM 955 C CA . PHE A 1 119 ? 1.486 6.152 8.646 1.00 98.06 119 PHE A CA 1
ATOM 956 C C . PHE A 1 119 ? 0.935 6.720 7.337 1.00 98.06 119 PHE A C 1
ATOM 958 O O . PHE A 1 119 ? 1.713 7.038 6.447 1.00 98.06 119 PHE A O 1
ATOM 965 N N . ARG A 1 120 ? -0.381 6.941 7.226 1.00 96.81 120 ARG A N 1
ATOM 966 C CA . ARG A 1 120 ? -0.995 7.575 6.047 1.00 96.81 120 ARG A CA 1
ATOM 967 C C . ARG A 1 120 ? -0.376 8.943 5.761 1.00 96.81 120 ARG A C 1
ATOM 969 O O . ARG A 1 120 ? -0.055 9.243 4.613 1.00 96.81 120 ARG A O 1
ATOM 976 N N . SER A 1 121 ? -0.211 9.760 6.799 1.00 96.19 121 SER A N 1
ATOM 977 C CA . SER A 1 121 ? 0.410 11.081 6.692 1.00 96.19 121 SER A CA 1
ATOM 978 C C . SER A 1 121 ? 1.886 10.994 6.290 1.00 96.19 121 SER A C 1
ATOM 980 O O . SER A 1 121 ? 2.345 11.804 5.488 1.00 96.19 121 SER A O 1
ATOM 982 N N . GLN A 1 122 ? 2.626 10.008 6.806 1.00 97.69 122 GLN A N 1
ATOM 983 C CA . GLN A 1 122 ? 4.017 9.762 6.421 1.00 97.69 122 GLN A CA 1
ATOM 984 C C . GLN A 1 122 ? 4.129 9.299 4.964 1.00 97.69 122 GLN A C 1
ATOM 986 O O . GLN A 1 122 ? 4.890 9.885 4.202 1.00 97.69 122 GLN A O 1
ATOM 991 N N . LEU A 1 123 ? 3.323 8.318 4.555 1.00 97.00 123 LEU A N 1
ATOM 992 C CA . LEU A 1 123 ? 3.313 7.783 3.197 1.00 97.00 123 LEU A CA 1
ATOM 993 C C . LEU A 1 123 ? 3.000 8.874 2.166 1.00 97.00 123 LEU A C 1
ATOM 995 O O . LEU A 1 123 ? 3.665 8.946 1.139 1.00 97.00 123 LEU A O 1
ATOM 999 N N . LEU A 1 124 ? 2.038 9.762 2.445 1.00 97.19 124 LEU A N 1
ATOM 1000 C CA . LEU A 1 124 ? 1.745 10.893 1.560 1.00 97.19 124 LEU A CA 1
ATOM 1001 C C . LEU A 1 124 ? 2.969 11.804 1.372 1.00 97.19 124 LEU A C 1
ATOM 1003 O O . LEU A 1 124 ? 3.287 12.160 0.240 1.00 97.19 124 LEU A O 1
ATOM 1007 N N . LYS A 1 125 ? 3.689 12.124 2.454 1.00 97.81 125 LYS A N 1
ATOM 1008 C CA . LYS A 1 125 ? 4.926 12.917 2.373 1.00 97.81 125 LYS A CA 1
ATOM 1009 C C . LYS A 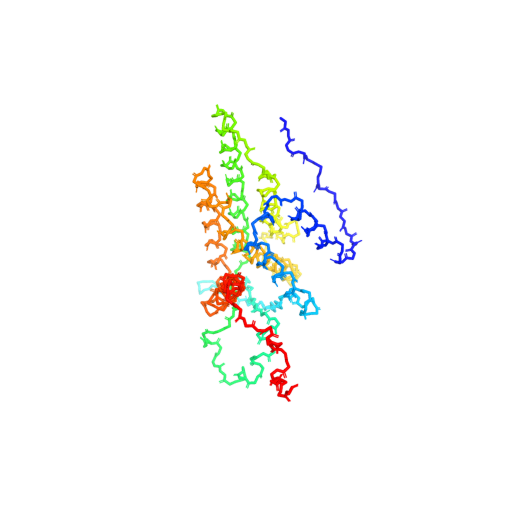1 125 ? 6.008 12.199 1.567 1.00 97.81 125 LYS A C 1
ATOM 1011 O O . LYS A 1 125 ? 6.668 12.840 0.753 1.00 97.81 125 LYS A O 1
ATOM 1016 N N . SER A 1 126 ? 6.174 10.889 1.760 1.00 97.81 126 SER A N 1
ATOM 1017 C CA . SER A 1 126 ? 7.125 10.078 0.988 1.00 97.81 126 SER A CA 1
ATOM 1018 C C . SER A 1 126 ? 6.781 10.088 -0.511 1.00 97.81 126 SER A C 1
ATOM 1020 O O . SER A 1 126 ? 7.671 10.290 -1.338 1.00 97.81 126 SER A O 1
ATOM 1022 N N . ILE A 1 127 ? 5.493 9.974 -0.867 1.00 97.44 127 ILE A N 1
ATOM 1023 C CA . ILE A 1 127 ? 5.010 10.055 -2.257 1.00 97.44 127 ILE A CA 1
ATOM 1024 C C . ILE A 1 127 ? 5.314 11.430 -2.863 1.00 97.44 127 ILE A C 1
ATOM 1026 O O . ILE A 1 127 ? 5.873 11.512 -3.954 1.00 97.44 127 ILE A O 1
ATOM 1030 N N . GLU A 1 128 ? 4.974 12.515 -2.165 1.00 97.44 128 GLU A N 1
ATOM 1031 C CA . GLU A 1 128 ? 5.215 13.883 -2.643 1.00 97.44 128 GLU A CA 1
ATOM 1032 C C . GLU A 1 128 ? 6.709 14.175 -2.819 1.00 97.44 128 GLU A C 1
ATOM 1034 O O . GLU A 1 128 ? 7.118 14.792 -3.808 1.00 97.44 128 GLU A O 1
ATOM 1039 N N . HIS A 1 129 ? 7.537 13.695 -1.888 1.00 98.06 129 HIS A N 1
ATOM 1040 C CA . HIS A 1 129 ? 8.986 13.813 -1.981 1.00 98.06 129 HIS A CA 1
ATOM 1041 C C . HIS A 1 129 ? 9.531 13.071 -3.206 1.00 98.06 129 HIS A C 1
ATOM 1043 O O . HIS A 1 129 ? 10.275 13.654 -4.000 1.00 98.06 129 HIS A O 1
ATOM 1049 N N . TRP A 1 130 ? 9.113 11.818 -3.399 1.00 97.44 130 TRP A N 1
ATOM 1050 C CA . TRP A 1 130 ? 9.492 11.013 -4.556 1.00 97.44 130 TRP A CA 1
ATOM 1051 C C . TRP A 1 130 ? 9.081 11.675 -5.881 1.00 97.44 130 TRP A C 1
ATOM 1053 O O . TRP A 1 130 ? 9.917 11.832 -6.771 1.00 97.44 130 TRP A O 1
ATOM 1063 N N . GLU A 1 131 ? 7.841 12.161 -5.999 1.00 96.06 131 GLU A N 1
ATOM 1064 C CA . GLU A 1 131 ? 7.368 12.890 -7.187 1.00 96.06 131 GLU A CA 1
ATOM 1065 C C . GLU A 1 131 ? 8.214 14.142 -7.472 1.00 96.06 131 GLU A C 1
ATOM 1067 O O . GLU A 1 131 ? 8.507 14.460 -8.630 1.00 96.06 131 GLU A O 1
ATOM 1072 N N . GLY A 1 132 ? 8.638 14.851 -6.422 1.00 95.94 132 GLY A N 1
ATOM 1073 C CA . GLY A 1 132 ? 9.556 15.982 -6.525 1.00 95.94 132 GLY A CA 1
ATOM 1074 C C . GLY A 1 132 ? 10.917 15.586 -7.104 1.00 95.94 132 GLY A C 1
ATOM 1075 O O . GLY A 1 132 ? 11.396 16.229 -8.041 1.00 95.94 132 GLY A O 1
ATOM 1076 N N . VAL A 1 133 ? 11.517 14.505 -6.598 1.00 96.12 133 VAL A N 1
ATOM 1077 C CA . VAL A 1 133 ? 12.805 13.983 -7.087 1.00 96.12 133 VAL A CA 1
ATOM 1078 C C . VAL A 1 133 ? 12.710 13.552 -8.549 1.00 96.12 133 VAL A C 1
ATOM 1080 O O . VAL A 1 133 ? 13.538 13.970 -9.358 1.00 96.12 133 VAL A O 1
ATOM 1083 N N . VAL A 1 134 ? 11.653 12.828 -8.921 1.00 92.50 134 VAL A N 1
ATOM 1084 C CA . VAL A 1 134 ? 11.395 12.411 -10.308 1.00 92.50 134 VAL A CA 1
ATOM 1085 C C . VAL A 1 134 ? 11.347 13.620 -11.250 1.00 92.50 134 VAL A C 1
ATOM 1087 O O . VAL A 1 134 ? 11.998 13.632 -12.298 1.00 92.50 134 VAL A O 1
ATOM 1090 N N . ARG A 1 135 ? 10.632 14.692 -10.872 1.00 92.62 135 ARG A N 1
ATOM 1091 C CA . ARG A 1 135 ? 10.572 15.935 -11.667 1.00 92.62 135 ARG A CA 1
ATOM 1092 C C . ARG A 1 135 ? 11.954 16.565 -11.856 1.00 92.62 135 ARG A C 1
ATOM 1094 O O . ARG A 1 135 ? 12.266 17.029 -12.957 1.00 92.62 135 ARG A O 1
ATOM 1101 N N . LEU A 1 136 ? 12.785 16.576 -10.813 1.00 92.25 136 LEU A N 1
ATOM 1102 C CA . LEU A 1 136 ? 14.151 17.102 -10.881 1.00 92.25 136 LEU A CA 1
ATOM 1103 C C . LEU A 1 136 ? 15.046 16.255 -11.795 1.00 92.25 136 LEU A C 1
ATOM 1105 O O . LEU A 1 136 ? 15.807 16.810 -12.592 1.00 92.25 136 LEU A O 1
ATOM 1109 N N . GLU A 1 137 ? 14.947 14.928 -11.728 1.00 91.19 137 GLU A N 1
ATOM 1110 C CA . GLU A 1 137 ? 15.699 14.005 -12.588 1.00 91.19 137 GLU A CA 1
ATOM 1111 C C . GLU A 1 137 ? 15.317 14.174 -14.069 1.00 91.19 137 GLU A C 1
ATOM 1113 O O . GLU A 1 137 ? 16.198 14.306 -14.929 1.00 91.19 137 GLU A O 1
ATOM 1118 N N . PHE A 1 138 ? 14.022 14.318 -14.372 1.00 88.62 138 PHE A N 1
ATOM 1119 C CA . PHE A 1 138 ? 13.556 14.659 -15.720 1.00 88.62 138 PHE A CA 1
ATOM 1120 C C . PHE A 1 138 ? 14.100 16.009 -16.209 1.00 88.62 138 PHE A C 1
ATOM 1122 O O . PHE A 1 138 ? 14.567 16.116 -17.349 1.00 88.62 138 PHE A O 1
ATOM 1129 N N . ALA A 1 139 ? 14.085 17.044 -15.364 1.00 87.81 139 ALA A N 1
ATOM 1130 C CA . ALA A 1 139 ? 14.613 18.361 -15.719 1.00 87.81 139 ALA A CA 1
ATOM 1131 C C . ALA A 1 139 ? 16.125 18.318 -16.019 1.00 87.81 139 ALA A C 1
ATOM 1133 O O . ALA A 1 139 ? 16.586 18.901 -17.006 1.00 87.81 139 ALA A O 1
ATOM 1134 N N . ARG A 1 140 ? 16.899 17.569 -15.219 1.00 84.88 140 ARG A N 1
ATOM 1135 C CA . ARG A 1 140 ? 18.342 17.357 -15.437 1.00 84.88 140 ARG A CA 1
ATOM 1136 C C . ARG A 1 140 ? 18.624 16.670 -16.774 1.00 84.88 140 ARG A C 1
ATOM 1138 O O . ARG A 1 140 ? 19.566 17.059 -17.464 1.00 84.88 140 ARG A O 1
ATOM 1145 N N . ARG A 1 141 ? 17.805 15.689 -17.167 1.00 78.56 141 ARG A N 1
ATOM 1146 C CA . ARG A 1 141 ? 17.940 14.986 -18.454 1.00 78.56 141 ARG A CA 1
ATOM 1147 C C . ARG A 1 141 ? 17.669 15.88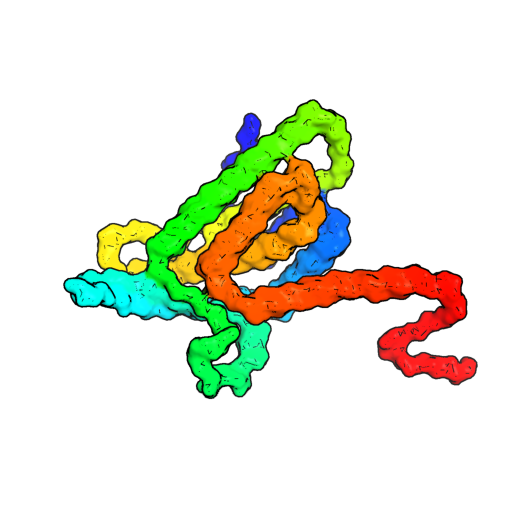9 -19.655 1.00 78.56 141 ARG A C 1
ATOM 1149 O O . ARG A 1 141 ? 18.482 15.903 -20.577 1.00 78.56 141 ARG A O 1
ATOM 1156 N N . LYS A 1 142 ? 16.605 16.701 -19.616 1.00 76.50 142 LYS A N 1
ATOM 1157 C CA . LYS A 1 142 ? 16.304 17.676 -20.685 1.00 76.50 142 LYS A CA 1
ATOM 1158 C C . LYS A 1 142 ? 17.473 18.638 -20.923 1.00 76.50 142 LYS A C 1
ATOM 1160 O O . LYS A 1 142 ? 17.828 18.907 -22.067 1.00 76.50 142 LYS A O 1
ATOM 1165 N N . LYS A 1 143 ? 18.133 19.090 -19.849 1.00 73.12 143 LYS A N 1
ATOM 1166 C CA . LYS A 1 143 ? 19.302 19.983 -19.929 1.00 73.12 143 LYS A CA 1
ATOM 1167 C C . LYS A 1 143 ? 20.537 19.320 -20.560 1.00 73.12 143 LYS A C 1
ATOM 1169 O O . LYS A 1 143 ? 21.317 20.009 -21.209 1.00 73.12 143 LYS A O 1
ATOM 1174 N N . LYS A 1 144 ? 20.712 18.002 -20.406 1.00 71.12 144 LYS A N 1
ATOM 1175 C CA . LYS A 1 144 ? 21.858 17.249 -20.954 1.00 71.12 144 LYS A CA 1
ATOM 1176 C C . LYS A 1 144 ? 21.724 16.874 -22.442 1.00 71.12 144 LYS A C 1
ATOM 1178 O O . LYS A 1 144 ? 22.633 16.236 -22.955 1.00 71.12 144 LYS A O 1
ATOM 1183 N N . LYS A 1 145 ? 20.632 17.248 -23.136 1.00 60.69 145 LYS A N 1
ATOM 1184 C CA . LYS A 1 145 ? 20.350 16.872 -24.546 1.00 60.69 145 LYS A CA 1
ATOM 1185 C C . LYS A 1 145 ? 20.555 15.373 -24.843 1.00 60.69 145 LYS A C 1
ATOM 1187 O O . LYS A 1 145 ? 20.936 15.000 -25.947 1.00 60.69 145 LYS A O 1
ATOM 1192 N N . ILE A 1 146 ? 20.306 14.499 -23.867 1.00 60.69 146 ILE A N 1
ATOM 1193 C CA . ILE A 1 146 ? 20.327 13.055 -24.112 1.00 60.69 146 ILE A CA 1
ATOM 1194 C C . ILE A 1 146 ? 19.066 12.736 -24.921 1.00 60.69 146 ILE A C 1
ATOM 1196 O O . ILE A 1 146 ? 17.956 12.968 -24.439 1.00 60.69 146 ILE A O 1
ATOM 1200 N N . LEU A 1 147 ? 19.255 12.277 -26.162 1.00 49.16 147 LEU A N 1
ATOM 1201 C CA . LEU A 1 147 ? 18.187 11.874 -27.075 1.00 49.16 147 LEU A CA 1
ATOM 1202 C C . LEU A 1 147 ? 17.328 10.808 -26.376 1.00 49.16 147 LEU A C 1
ATOM 1204 O O . LEU A 1 147 ? 17.838 9.767 -25.960 1.00 49.16 147 LEU A O 1
ATOM 1208 N N . ILE A 1 148 ? 16.044 11.101 -26.176 1.00 54.81 148 ILE A N 1
ATOM 1209 C CA . ILE A 1 148 ? 15.112 10.200 -25.497 1.00 54.81 148 ILE A CA 1
ATOM 1210 C C . ILE A 1 148 ? 14.810 9.057 -26.469 1.00 54.81 148 ILE A C 1
ATOM 1212 O O . ILE A 1 148 ? 14.045 9.226 -27.414 1.00 54.81 148 ILE A O 1
ATOM 1216 N N . GLY A 1 149 ? 15.460 7.912 -26.258 1.00 48.53 149 GLY A N 1
ATOM 1217 C CA . GLY A 1 149 ? 15.048 6.649 -26.858 1.00 48.53 149 GLY A CA 1
ATOM 1218 C C . GLY A 1 149 ? 13.625 6.302 -26.416 1.00 48.53 149 GLY A C 1
ATOM 1219 O O . GLY A 1 149 ? 13.268 6.516 -25.260 1.00 48.53 149 GLY A O 1
ATOM 1220 N N . HIS A 1 150 ? 12.839 5.834 -27.384 1.00 43.22 150 HIS A N 1
ATOM 1221 C CA . HIS A 1 150 ? 11.416 5.497 -27.345 1.00 43.22 150 HIS A CA 1
ATOM 1222 C C . HIS A 1 150 ? 10.876 4.940 -26.013 1.00 43.22 150 HIS A C 1
ATOM 1224 O O . HIS A 1 150 ? 11.447 4.016 -25.441 1.00 43.22 150 HIS A O 1
ATOM 1230 N N . GLY A 1 151 ? 9.715 5.464 -25.606 1.00 55.97 151 GLY A N 1
ATOM 1231 C CA . GLY A 1 151 ? 8.889 4.982 -24.495 1.00 55.97 151 GLY A CA 1
ATOM 1232 C C . GLY A 1 151 ? 8.408 6.148 -23.633 1.00 55.97 151 GLY A C 1
ATOM 1233 O O . GLY A 1 151 ? 9.209 6.991 -23.226 1.00 55.97 151 GLY A O 1
ATOM 1234 N N . ASP A 1 152 ? 7.102 6.240 -23.366 1.00 69.88 152 ASP A N 1
ATOM 1235 C CA . ASP A 1 152 ? 6.538 7.311 -22.537 1.00 69.88 152 ASP A CA 1
ATOM 1236 C C . ASP A 1 152 ? 6.878 7.072 -21.055 1.00 69.88 152 ASP A C 1
ATOM 1238 O O . ASP A 1 152 ? 6.070 6.601 -20.253 1.00 69.88 152 ASP A O 1
ATOM 1242 N N . LEU A 1 153 ? 8.136 7.341 -20.698 1.00 75.94 153 LEU A N 1
ATOM 1243 C CA . LEU A 1 153 ? 8.653 7.182 -19.344 1.00 75.94 153 LEU A CA 1
ATOM 1244 C C . LEU A 1 153 ? 7.903 8.095 -18.364 1.00 75.94 153 LEU A C 1
ATOM 1246 O O . LEU A 1 153 ? 7.735 7.749 -17.199 1.00 75.94 153 LEU A O 1
ATOM 1250 N N . HIS A 1 154 ? 7.394 9.234 -18.839 1.00 79.25 154 HIS A N 1
ATOM 1251 C CA . HIS A 1 154 ? 6.499 10.080 -18.057 1.00 79.25 154 HIS A CA 1
ATOM 1252 C C . HIS A 1 154 ? 5.215 9.331 -17.679 1.00 79.25 154 HIS A C 1
ATOM 1254 O O . HIS A 1 154 ? 4.840 9.362 -16.505 1.00 79.25 154 HIS A O 1
ATOM 1260 N N . ASN A 1 155 ? 4.605 8.590 -18.610 1.00 80.56 155 ASN A N 1
ATOM 1261 C CA . ASN A 1 155 ? 3.472 7.717 -18.290 1.00 80.56 155 ASN A CA 1
ATOM 1262 C C . ASN A 1 155 ? 3.853 6.614 -17.303 1.00 80.56 155 ASN A C 1
ATOM 1264 O O . ASN A 1 155 ? 3.072 6.330 -16.400 1.00 80.56 155 ASN A O 1
ATOM 1268 N N . THR A 1 156 ? 5.048 6.025 -17.410 1.00 81.75 156 THR A N 1
ATOM 1269 C CA . THR A 1 156 ? 5.523 5.019 -16.445 1.00 81.75 156 THR A CA 1
ATOM 1270 C C . THR A 1 156 ? 5.524 5.570 -15.015 1.00 81.75 156 THR A C 1
ATOM 1272 O O . THR A 1 156 ? 4.907 4.990 -14.121 1.00 81.75 156 THR A O 1
ATOM 1275 N N . PHE A 1 157 ? 6.149 6.730 -14.789 1.00 87.31 157 PHE A N 1
ATOM 1276 C CA . PHE A 1 157 ? 6.159 7.367 -13.467 1.00 87.31 157 PHE A CA 1
ATOM 1277 C C . PHE A 1 157 ? 4.760 7.827 -13.023 1.00 87.31 157 PHE A C 1
ATOM 1279 O O . PHE A 1 157 ? 4.440 7.743 -11.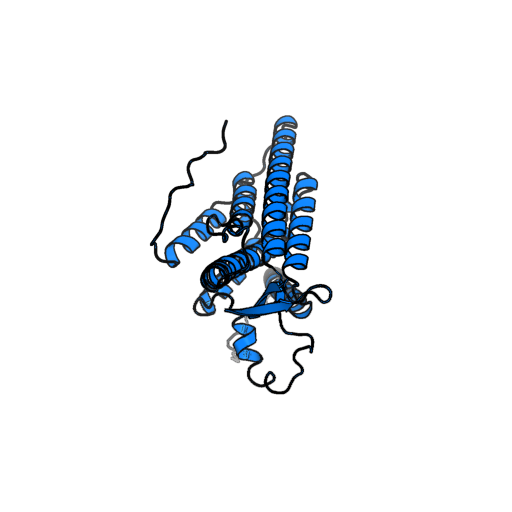837 1.00 87.31 157 PHE A O 1
ATOM 1286 N N . ALA A 1 158 ? 3.899 8.257 -13.951 1.00 87.94 158 ALA A N 1
ATOM 1287 C CA . ALA A 1 158 ? 2.512 8.604 -13.646 1.00 87.94 158 ALA A CA 1
ATOM 1288 C C . ALA A 1 158 ? 1.697 7.385 -13.180 1.00 87.94 158 ALA A C 1
ATOM 1290 O O . ALA A 1 158 ? 0.944 7.484 -12.214 1.00 87.94 158 ALA A O 1
ATOM 1291 N N . VAL A 1 159 ? 1.883 6.217 -13.806 1.00 87.06 159 VAL A N 1
ATOM 1292 C CA . VAL A 1 159 ? 1.252 4.956 -13.381 1.00 87.06 159 VAL A CA 1
ATOM 1293 C C . VAL A 1 159 ? 1.680 4.590 -11.960 1.00 87.06 159 VAL A C 1
ATOM 1295 O O . VAL A 1 159 ? 0.825 4.265 -11.134 1.00 87.06 159 VAL A O 1
ATOM 1298 N N . VAL A 1 160 ? 2.975 4.699 -11.645 1.00 90.81 160 VAL A N 1
ATOM 1299 C CA . VAL A 1 160 ? 3.498 4.423 -10.296 1.00 90.81 160 VAL A CA 1
ATOM 1300 C C . VAL A 1 160 ? 2.934 5.414 -9.268 1.00 90.81 160 VAL A C 1
ATOM 1302 O O . VAL A 1 160 ? 2.428 4.986 -8.231 1.00 90.81 160 VAL A O 1
ATOM 1305 N N . SER A 1 161 ? 2.940 6.718 -9.570 1.00 92.94 161 SER A N 1
ATOM 1306 C CA . SER A 1 161 ? 2.351 7.766 -8.715 1.00 92.94 161 SER A CA 1
ATOM 1307 C C . SER A 1 161 ? 0.875 7.489 -8.419 1.00 92.94 161 SER A C 1
ATOM 1309 O O . SER A 1 161 ? 0.462 7.443 -7.257 1.00 92.94 161 SER A O 1
ATOM 1311 N N . ASN A 1 162 ? 0.086 7.219 -9.462 1.00 91.50 162 ASN A N 1
ATOM 1312 C CA . ASN A 1 162 ? -1.334 6.922 -9.324 1.00 91.50 162 ASN A CA 1
ATOM 1313 C C . ASN A 1 162 ? -1.559 5.677 -8.468 1.00 91.50 162 ASN A C 1
ATOM 1315 O O . ASN A 1 162 ? -2.417 5.695 -7.587 1.00 91.50 162 ASN A O 1
ATOM 1319 N N . ALA A 1 163 ? -0.773 4.617 -8.679 1.00 90.19 163 ALA A N 1
ATOM 1320 C CA . ALA A 1 163 ? -0.867 3.398 -7.888 1.00 90.19 163 ALA A CA 1
ATOM 1321 C C . ALA A 1 163 ? -0.615 3.670 -6.399 1.00 90.19 163 ALA A C 1
ATOM 1323 O O . ALA A 1 163 ? -1.447 3.277 -5.583 1.00 90.19 163 ALA A O 1
ATOM 1324 N N . LEU A 1 164 ? 0.461 4.389 -6.057 1.00 93.56 164 LEU A N 1
ATOM 1325 C CA . LEU A 1 164 ? 0.797 4.774 -4.680 1.00 93.56 164 LEU A CA 1
ATOM 1326 C C . LEU A 1 164 ? -0.321 5.603 -4.026 1.00 93.56 164 LEU A C 1
ATOM 1328 O O . LEU A 1 164 ? -0.730 5.337 -2.893 1.00 93.56 164 LEU A O 1
ATOM 1332 N N . ARG A 1 165 ? -0.878 6.571 -4.763 1.00 94.06 165 ARG A N 1
ATOM 1333 C CA . ARG A 1 165 ? -1.939 7.460 -4.267 1.00 94.06 165 ARG A CA 1
ATOM 1334 C C . ARG A 1 165 ? -3.273 6.756 -4.021 1.00 94.06 165 ARG A C 1
ATOM 1336 O O . ARG A 1 165 ? -4.068 7.278 -3.244 1.00 94.06 165 ARG A O 1
ATOM 1343 N N . ARG A 1 166 ? -3.519 5.558 -4.574 1.00 90.50 166 ARG A N 1
ATOM 1344 C CA . ARG A 1 166 ? -4.767 4.807 -4.307 1.00 90.50 166 ARG A CA 1
ATOM 1345 C C . ARG A 1 166 ? -4.990 4.550 -2.817 1.00 90.50 166 ARG A C 1
ATOM 1347 O O . ARG A 1 166 ? -6.132 4.616 -2.370 1.00 90.50 166 ARG A O 1
ATOM 1354 N N . ALA A 1 167 ? -3.934 4.282 -2.044 1.00 88.94 167 ALA A N 1
ATOM 1355 C CA . ALA A 1 167 ? -4.054 4.073 -0.598 1.00 88.94 167 ALA A CA 1
ATOM 1356 C C . ALA A 1 167 ? -4.393 5.367 0.165 1.00 88.94 167 ALA A C 1
ATOM 1358 O O . ALA A 1 167 ? -4.984 5.315 1.244 1.00 88.94 167 ALA A O 1
ATOM 1359 N N . ILE A 1 168 ? -4.101 6.541 -0.404 1.00 92.06 168 ILE A N 1
ATOM 1360 C CA . ILE A 1 168 ? -4.424 7.848 0.180 1.00 92.06 168 ILE A CA 1
ATOM 1361 C C . ILE A 1 168 ? -5.884 8.200 -0.136 1.00 92.06 168 ILE A C 1
ATOM 1363 O O . ILE A 1 168 ? -6.208 9.141 -0.854 1.00 92.06 168 ILE A O 1
ATOM 1367 N N . SER A 1 169 ? -6.793 7.395 0.411 1.00 79.69 169 SER A N 1
ATOM 1368 C CA . SER A 1 169 ? -8.231 7.551 0.212 1.00 79.69 169 SER A CA 1
ATOM 1369 C C . SER A 1 169 ? -8.742 8.851 0.860 1.00 79.69 169 SER A C 1
ATOM 1371 O O . SER A 1 169 ? -8.326 9.173 1.985 1.00 79.69 169 SER A O 1
ATOM 1373 N N . PRO A 1 170 ? -9.679 9.575 0.216 1.00 78.56 170 PRO A N 1
ATOM 1374 C CA . PRO A 1 170 ? -10.424 10.652 0.869 1.00 78.56 170 PRO A CA 1
ATOM 1375 C C . PRO A 1 170 ? -11.412 10.110 1.916 1.00 78.56 170 PRO A C 1
ATOM 1377 O O . PRO A 1 170 ? -11.794 10.836 2.827 1.00 78.56 170 PRO A O 1
ATOM 1380 N N . TYR A 1 171 ? -11.771 8.824 1.834 1.00 81.62 171 TYR A N 1
ATOM 1381 C CA . TYR A 1 171 ? -12.669 8.130 2.767 1.00 81.62 171 TYR A CA 1
ATOM 1382 C C . TYR A 1 171 ? -11.957 7.580 4.013 1.00 81.62 171 TYR A C 1
ATOM 1384 O O . TYR A 1 171 ? -12.446 6.654 4.652 1.00 81.62 171 TYR A O 1
ATOM 1392 N N . PHE A 1 172 ? -10.770 8.093 4.340 1.00 90.44 172 PHE A N 1
ATOM 1393 C CA . PHE A 1 172 ? -10.096 7.700 5.574 1.00 90.44 172 PHE A CA 1
ATOM 1394 C C . PHE A 1 172 ? -10.907 8.202 6.788 1.00 90.44 172 PHE A C 1
ATOM 1396 O O . PHE A 1 172 ? -11.338 9.361 6.760 1.00 90.44 172 PHE A O 1
ATOM 1403 N N . PRO A 1 173 ? -11.124 7.380 7.836 1.00 92.88 173 PRO A N 1
ATOM 1404 C CA . PRO A 1 173 ? -11.950 7.763 8.981 1.00 92.88 173 PRO A CA 1
ATOM 1405 C C . PRO A 1 173 ? -11.473 9.056 9.633 1.00 92.88 173 PRO A C 1
ATOM 1407 O O . PRO A 1 173 ? -10.271 9.329 9.693 1.00 92.88 173 PRO A O 1
ATOM 1410 N N . LYS A 1 174 ? -12.407 9.859 10.144 1.00 90.50 174 LYS A N 1
ATOM 1411 C CA . LYS A 1 174 ? -12.052 11.157 10.727 1.00 90.50 174 LYS A CA 1
ATOM 1412 C C . LYS A 1 174 ? -11.404 10.988 12.101 1.00 90.50 174 LYS A C 1
ATOM 1414 O O . LYS A 1 174 ? -11.722 10.088 12.884 1.00 90.50 174 LYS A O 1
ATOM 1419 N N . LYS A 1 175 ? -10.513 11.925 12.435 1.00 90.75 175 LYS A N 1
ATOM 1420 C CA . LYS A 1 175 ? -9.967 12.033 13.788 1.00 90.75 175 LYS A CA 1
ATOM 1421 C C . LYS A 1 175 ? -11.055 12.563 14.720 1.00 90.75 175 LYS A C 1
ATOM 1423 O O . LYS A 1 175 ? -11.568 13.660 14.523 1.00 90.75 175 LYS A O 1
ATOM 1428 N N . HIS A 1 176 ? -11.357 11.793 15.758 1.00 87.38 176 HIS A N 1
ATOM 1429 C CA . HIS A 1 176 ? -12.288 12.168 16.820 1.00 87.38 176 HIS A CA 1
ATOM 1430 C C . HIS A 1 176 ? -11.478 12.513 18.077 1.00 87.38 176 HIS A C 1
ATOM 1432 O O . HIS A 1 176 ? -10.549 11.789 18.418 1.00 87.38 176 HIS A O 1
ATOM 1438 N N . ILE A 1 177 ? -11.804 13.624 18.748 1.00 81.75 177 ILE A N 1
ATOM 1439 C CA . ILE A 1 177 ? -11.111 14.100 19.973 1.00 81.75 177 ILE A CA 1
ATOM 1440 C C . ILE A 1 177 ? -11.714 13.456 21.245 1.00 81.75 177 ILE A C 1
ATOM 1442 O O . ILE A 1 177 ? -11.305 13.729 22.366 1.00 81.75 177 ILE A O 1
ATOM 1446 N N . ARG A 1 178 ? -12.718 12.590 21.080 1.00 81.69 178 ARG A N 1
ATOM 1447 C CA . ARG A 1 178 ? -13.490 11.963 22.161 1.00 81.69 178 ARG A CA 1
ATOM 1448 C C . ARG A 1 178 ? -13.155 10.475 22.255 1.00 81.69 178 ARG A C 1
ATOM 1450 O O . ARG A 1 178 ? -12.618 9.915 21.301 1.00 81.69 178 ARG A O 1
ATOM 1457 N N . VAL A 1 179 ? -13.528 9.850 23.374 1.00 83.38 179 VAL A N 1
ATOM 1458 C CA . VAL A 1 179 ? -13.482 8.388 23.531 1.00 83.38 179 VAL A CA 1
ATOM 1459 C C . VAL A 1 179 ? -14.294 7.725 22.416 1.00 83.38 179 VAL A C 1
ATOM 1461 O O . VAL A 1 179 ? -15.331 8.245 21.987 1.00 83.38 179 VAL A O 1
ATOM 1464 N N . ASP A 1 180 ? -13.801 6.587 21.938 1.00 88.19 180 ASP A N 1
ATOM 1465 C CA . ASP A 1 180 ? -14.429 5.831 20.865 1.00 88.19 180 ASP A CA 1
ATOM 1466 C C . ASP A 1 180 ? -15.821 5.349 21.289 1.00 88.19 180 ASP A C 1
ATOM 1468 O O . ASP A 1 180 ? -15.983 4.522 22.182 1.00 88.19 180 ASP A O 1
ATOM 1472 N N . THR A 1 181 ? -16.847 5.872 20.622 1.00 91.56 181 THR A N 1
ATOM 1473 C CA . THR A 1 181 ? -18.220 5.366 20.733 1.00 91.56 181 THR A CA 1
ATOM 1474 C C . THR A 1 181 ? -18.420 4.197 19.764 1.00 91.56 181 THR A C 1
ATOM 1476 O O . THR A 1 181 ? -17.714 4.134 18.755 1.00 91.56 181 THR A O 1
ATOM 1479 N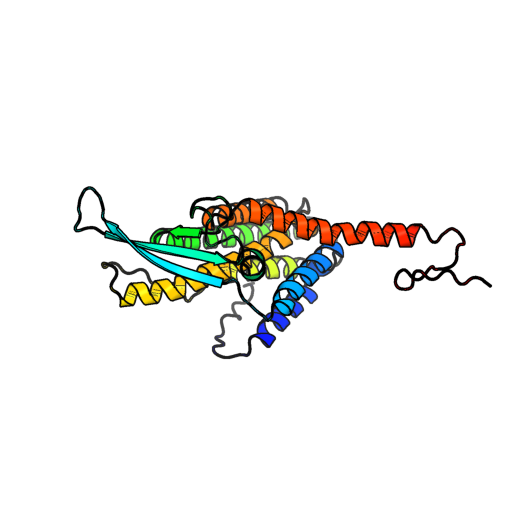 N . PRO A 1 182 ? -19.421 3.319 19.963 1.00 93.00 182 PRO A N 1
ATOM 1480 C CA . PRO A 1 182 ? -19.706 2.232 19.019 1.00 93.00 182 PRO A CA 1
ATOM 1481 C C . PRO A 1 182 ? -19.867 2.703 17.564 1.00 93.00 182 PRO A C 1
ATOM 1483 O O . PRO A 1 182 ? -19.417 2.035 16.638 1.00 93.00 182 PRO A O 1
ATOM 1486 N N . LYS A 1 183 ? -20.425 3.904 17.356 1.00 93.44 183 LYS A N 1
ATOM 1487 C CA . LYS A 1 183 ? -20.549 4.525 16.030 1.00 93.44 183 LYS A CA 1
ATOM 1488 C C . LYS A 1 183 ? -19.191 4.894 15.418 1.00 93.44 183 LYS A C 1
ATOM 1490 O O . LYS A 1 183 ? -18.977 4.656 14.235 1.00 93.44 183 LYS A O 1
ATOM 1495 N N . ILE A 1 184 ? -18.281 5.456 16.220 1.00 94.44 184 ILE A N 1
ATOM 1496 C CA . ILE A 1 184 ? -16.909 5.782 15.791 1.00 94.44 184 ILE A CA 1
ATOM 1497 C C . ILE A 1 184 ? -16.141 4.500 15.459 1.00 94.44 184 ILE A C 1
ATOM 1499 O O . ILE A 1 184 ? -15.402 4.460 14.479 1.00 94.44 184 ILE A O 1
ATOM 1503 N N . ILE A 1 185 ? -16.325 3.452 16.263 1.00 94.69 185 ILE A N 1
ATOM 1504 C CA . ILE A 1 185 ? -15.685 2.155 16.040 1.00 94.69 185 ILE A CA 1
ATOM 1505 C C . ILE A 1 185 ? -16.165 1.556 14.716 1.00 94.69 185 ILE A C 1
ATOM 1507 O O . ILE A 1 185 ? -15.327 1.167 13.913 1.00 94.69 185 ILE A O 1
ATOM 1511 N N . ALA A 1 186 ? -17.473 1.548 14.444 1.00 94.62 186 ALA A N 1
ATOM 1512 C CA . ALA A 1 186 ? -18.016 1.048 13.180 1.00 94.62 186 ALA A CA 1
ATOM 1513 C C . ALA A 1 186 ? -17.468 1.815 11.957 1.00 94.62 186 ALA A C 1
ATOM 1515 O O . ALA A 1 186 ? -16.994 1.188 11.012 1.00 94.62 186 ALA A O 1
ATOM 1516 N N . GLU A 1 187 ? -17.441 3.156 12.012 1.00 94.69 187 GLU A N 1
ATOM 1517 C CA . GLU A 1 187 ? -16.832 4.009 10.971 1.00 94.69 187 GLU A CA 1
ATOM 1518 C C . GLU A 1 187 ? -15.364 3.626 10.722 1.00 94.69 187 GLU A C 1
ATOM 1520 O O . GLU A 1 187 ? -14.919 3.477 9.582 1.00 94.69 187 GLU A O 1
ATOM 1525 N N . ARG A 1 188 ? -14.591 3.458 11.801 1.00 95.12 188 ARG A N 1
ATOM 1526 C CA . ARG A 1 188 ? -13.169 3.121 11.712 1.00 95.12 188 ARG A CA 1
ATOM 1527 C C . ARG A 1 188 ? -12.934 1.700 11.231 1.00 95.12 188 ARG A C 1
ATOM 1529 O O . ARG A 1 188 ? -12.011 1.502 10.452 1.00 95.12 188 ARG A O 1
ATOM 1536 N N . VAL A 1 189 ? -13.743 0.732 11.649 1.00 95.00 189 VAL A N 1
ATOM 1537 C CA . VAL A 1 189 ? -13.650 -0.647 11.158 1.00 95.00 189 VAL A CA 1
ATOM 1538 C C . VAL A 1 189 ? -13.781 -0.656 9.642 1.00 95.00 189 VAL A C 1
ATOM 1540 O O . VAL A 1 189 ? -12.905 -1.196 8.974 1.00 95.00 189 VAL A O 1
ATOM 1543 N N . GLU A 1 190 ? -14.796 0.001 9.086 1.00 93.56 190 GLU A N 1
ATOM 1544 C CA . GLU A 1 190 ? -14.984 0.068 7.636 1.00 93.56 190 GLU A CA 1
ATOM 1545 C C . GLU A 1 190 ? -13.815 0.786 6.942 1.00 93.56 190 GLU A C 1
ATOM 1547 O O . GLU A 1 190 ? -13.136 0.209 6.087 1.00 93.56 190 GLU A O 1
ATOM 1552 N N . GLY A 1 191 ? -13.523 2.027 7.343 1.00 93.88 191 GLY A N 1
ATOM 1553 C CA . GLY A 1 191 ? -12.548 2.847 6.625 1.00 93.88 191 GLY A CA 1
ATOM 1554 C C . GLY A 1 191 ? -11.091 2.407 6.805 1.00 93.88 191 GLY A C 1
ATOM 1555 O O . GLY A 1 191 ? -10.304 2.535 5.866 1.00 93.88 191 GLY A O 1
ATOM 1556 N N . LEU A 1 192 ? -10.709 1.856 7.964 1.00 95.88 192 LEU A N 1
ATOM 1557 C CA . LEU A 1 192 ? -9.365 1.297 8.159 1.00 95.88 192 LEU A CA 1
ATOM 1558 C C . LEU A 1 192 ? -9.199 -0.024 7.400 1.00 95.88 192 LEU A C 1
ATOM 1560 O O . LEU A 1 192 ? -8.143 -0.247 6.813 1.00 95.88 192 LEU A O 1
ATOM 1564 N N . THR A 1 193 ? -10.235 -0.870 7.357 1.00 93.69 193 THR A N 1
ATOM 1565 C CA . THR A 1 193 ? -10.209 -2.108 6.558 1.00 93.69 193 THR A CA 1
ATOM 1566 C C . THR A 1 193 ? -10.001 -1.781 5.082 1.00 93.69 193 THR A C 1
ATOM 1568 O O . THR A 1 193 ? -9.151 -2.375 4.419 1.00 93.69 193 THR A O 1
ATOM 1571 N N . GLU A 1 194 ? -10.726 -0.786 4.569 1.00 92.56 194 GLU A N 1
ATOM 1572 C CA . GLU A 1 194 ? -10.573 -0.349 3.184 1.00 92.56 194 GLU A CA 1
ATOM 1573 C C . GLU A 1 194 ? -9.207 0.297 2.917 1.00 92.56 194 GLU A C 1
ATOM 1575 O O . GLU A 1 194 ? -8.593 0.059 1.876 1.00 92.56 194 GLU A O 1
ATOM 1580 N N . PHE A 1 195 ? -8.680 1.070 3.870 1.00 94.94 195 PHE A N 1
ATOM 1581 C CA . PHE A 1 195 ? -7.321 1.599 3.783 1.00 94.94 195 PHE A CA 1
ATOM 1582 C C . PHE A 1 195 ? -6.281 0.477 3.657 1.00 94.94 195 PHE A C 1
ATOM 1584 O O . PHE A 1 195 ? -5.450 0.523 2.749 1.00 94.94 195 PHE A O 1
ATOM 1591 N N . VAL A 1 196 ? -6.349 -0.549 4.511 1.00 94.75 196 VAL A N 1
ATOM 1592 C CA . VAL A 1 196 ? -5.419 -1.690 4.476 1.00 94.75 196 VAL A CA 1
ATOM 1593 C C . VAL A 1 196 ? -5.560 -2.482 3.183 1.00 94.75 196 VAL A C 1
ATOM 1595 O O . VAL A 1 196 ? -4.548 -2.806 2.565 1.00 94.75 196 VAL A O 1
ATOM 1598 N N . ARG A 1 197 ? -6.786 -2.721 2.704 1.00 92.44 197 ARG A N 1
ATOM 1599 C CA . ARG A 1 197 ? -7.029 -3.373 1.408 1.00 92.44 197 ARG A CA 1
ATOM 1600 C C . ARG A 1 197 ? -6.322 -2.647 0.269 1.00 92.44 197 ARG A C 1
ATOM 1602 O O . ARG A 1 197 ? -5.577 -3.262 -0.497 1.00 92.44 197 ARG A O 1
ATOM 1609 N N . LYS A 1 198 ? -6.507 -1.328 0.180 1.00 92.31 198 LYS A N 1
ATOM 1610 C CA . LYS A 1 198 ? -5.838 -0.508 -0.837 1.00 92.31 198 LYS A CA 1
ATOM 1611 C C . LYS A 1 198 ? -4.326 -0.521 -0.656 1.00 92.31 198 LYS A C 1
ATOM 1613 O O . LYS A 1 198 ? -3.615 -0.628 -1.651 1.00 92.31 198 LYS A O 1
ATOM 1618 N N . LEU A 1 199 ? -3.836 -0.456 0.581 1.00 94.81 199 LEU A N 1
ATOM 1619 C CA . LEU A 1 199 ? -2.408 -0.470 0.891 1.00 94.81 199 LEU A CA 1
ATOM 1620 C C . LEU A 1 199 ? -1.735 -1.790 0.493 1.00 94.81 199 LEU A C 1
ATOM 1622 O O . LEU A 1 199 ? -0.657 -1.756 -0.091 1.00 94.81 199 LEU A O 1
ATOM 1626 N N . VAL A 1 200 ? -2.383 -2.938 0.703 1.00 92.00 200 VAL A N 1
ATOM 1627 C CA . VAL A 1 200 ? -1.904 -4.236 0.194 1.00 92.00 200 VAL A CA 1
ATOM 1628 C C . VAL A 1 200 ? -1.900 -4.253 -1.340 1.00 92.00 200 VAL A C 1
ATOM 1630 O O . VAL A 1 200 ? -0.964 -4.756 -1.963 1.00 92.00 200 VAL A O 1
ATOM 1633 N N . GLY A 1 201 ? -2.893 -3.633 -1.980 1.00 89.25 201 GLY A N 1
ATOM 1634 C CA . GLY A 1 201 ? -2.879 -3.402 -3.428 1.00 89.25 201 GLY A CA 1
ATOM 1635 C C . GLY A 1 201 ? -1.681 -2.560 -3.888 1.00 89.25 201 GLY A C 1
ATOM 1636 O O . GLY A 1 201 ? -1.039 -2.891 -4.881 1.00 89.25 201 GLY A O 1
ATOM 1637 N N . VAL A 1 202 ? -1.336 -1.498 -3.155 1.00 92.25 202 VAL A N 1
ATOM 1638 C CA . VAL A 1 202 ? -0.130 -0.694 -3.419 1.00 92.25 202 VAL A CA 1
ATOM 1639 C C . VAL A 1 202 ? 1.138 -1.512 -3.212 1.00 92.25 202 VAL A C 1
ATOM 1641 O O . VAL A 1 202 ? 2.007 -1.479 -4.073 1.00 92.25 202 VAL A O 1
ATOM 1644 N N . TYR A 1 203 ? 1.226 -2.274 -2.122 1.00 93.19 203 TYR A N 1
ATOM 1645 C CA . TYR A 1 203 ? 2.343 -3.169 -1.840 1.00 93.19 203 TYR A CA 1
ATOM 1646 C C . TYR A 1 203 ? 2.591 -4.136 -3.005 1.00 93.19 203 TYR A C 1
ATOM 1648 O O . TYR A 1 203 ? 3.681 -4.168 -3.571 1.00 93.19 203 TYR A O 1
ATOM 1656 N N . THR A 1 204 ? 1.559 -4.870 -3.428 1.00 89.19 204 THR A N 1
ATOM 1657 C CA . THR A 1 204 ? 1.680 -5.842 -4.527 1.00 89.19 204 THR A CA 1
ATOM 1658 C C . THR A 1 204 ? 2.123 -5.197 -5.841 1.00 89.19 204 THR A C 1
ATOM 1660 O O . THR A 1 204 ? 3.042 -5.716 -6.475 1.00 89.19 204 THR A O 1
ATOM 1663 N N . ASP A 1 205 ? 1.556 -4.047 -6.210 1.00 89.00 205 ASP A N 1
ATOM 1664 C CA . ASP A 1 205 ? 1.956 -3.304 -7.409 1.00 89.00 205 ASP A CA 1
ATOM 1665 C C . ASP A 1 205 ? 3.397 -2.771 -7.294 1.00 89.00 205 ASP A C 1
ATOM 1667 O O . ASP A 1 205 ? 4.190 -2.907 -8.223 1.00 89.00 205 ASP A O 1
ATOM 1671 N N . LEU A 1 206 ? 3.778 -2.207 -6.145 1.00 91.56 206 LEU A N 1
ATOM 1672 C CA . LEU A 1 206 ? 5.106 -1.631 -5.939 1.00 91.56 206 LEU A CA 1
ATOM 1673 C C . LEU A 1 206 ? 6.195 -2.705 -5.978 1.00 91.56 206 LEU A C 1
ATOM 1675 O O . LEU A 1 206 ? 7.226 -2.495 -6.611 1.00 91.56 206 LEU A O 1
ATOM 1679 N N . THR A 1 207 ? 5.934 -3.890 -5.414 1.00 90.69 207 THR A N 1
ATOM 1680 C CA . THR A 1 207 ? 6.844 -5.040 -5.536 1.00 90.69 207 THR A CA 1
ATOM 1681 C C . THR A 1 207 ? 7.015 -5.534 -6.979 1.00 90.69 207 THR A C 1
ATOM 1683 O O . THR A 1 207 ? 7.935 -6.311 -7.234 1.00 90.69 207 THR A O 1
ATOM 1686 N N . LEU A 1 208 ? 6.125 -5.169 -7.911 1.00 88.31 208 LEU A N 1
ATOM 1687 C CA . LEU A 1 208 ? 6.357 -5.358 -9.345 1.00 88.31 208 LEU A CA 1
ATOM 1688 C C . LEU A 1 208 ? 7.143 -4.194 -9.929 1.00 88.31 208 LEU A C 1
ATOM 1690 O O . LEU A 1 208 ? 8.109 -4.418 -10.646 1.00 88.31 208 LEU A O 1
ATOM 1694 N N . TYR A 1 209 ? 6.738 -2.954 -9.655 1.00 88.88 209 TYR A N 1
ATOM 1695 C CA . TYR A 1 209 ? 7.381 -1.781 -10.247 1.00 88.88 209 TYR A CA 1
ATOM 1696 C C . TYR A 1 209 ? 8.878 -1.732 -9.941 1.00 88.88 209 TYR A C 1
ATOM 1698 O O . TYR A 1 209 ? 9.664 -1.460 -10.841 1.00 88.88 209 TYR A O 1
ATOM 1706 N N . VAL A 1 210 ? 9.300 -2.097 -8.728 1.00 89.94 210 VAL A N 1
ATOM 1707 C CA . VAL A 1 210 ? 10.731 -2.141 -8.382 1.00 89.94 210 VAL A CA 1
ATOM 1708 C C . VAL A 1 210 ? 11.536 -3.152 -9.210 1.00 89.94 210 VAL A C 1
ATOM 1710 O O . VAL A 1 210 ? 12.750 -3.020 -9.291 1.00 89.94 210 VAL A O 1
ATOM 1713 N N . THR A 1 211 ? 10.905 -4.128 -9.875 1.00 85.81 211 THR A N 1
ATOM 1714 C CA . THR A 1 211 ? 11.599 -5.065 -10.778 1.00 85.81 211 THR A CA 1
ATOM 1715 C C . THR A 1 211 ? 11.715 -4.547 -12.213 1.00 85.81 211 THR A C 1
ATOM 1717 O O . THR A 1 211 ? 12.220 -5.267 -13.068 1.00 85.81 211 THR A O 1
ATOM 1720 N N . ASN A 1 212 ? 11.194 -3.354 -12.516 1.00 85.62 212 ASN A N 1
ATOM 1721 C CA . ASN A 1 212 ? 11.249 -2.772 -13.853 1.00 85.62 212 ASN A CA 1
ATOM 1722 C C . ASN A 1 212 ? 12.610 -2.106 -14.109 1.00 85.62 212 ASN A C 1
ATOM 1724 O O . ASN A 1 212 ? 13.029 -1.207 -13.374 1.00 85.62 212 ASN A O 1
ATOM 1728 N N . ASN A 1 213 ? 13.268 -2.487 -15.202 1.00 82.25 213 ASN A N 1
ATOM 1729 C CA . ASN A 1 213 ? 14.616 -2.019 -15.520 1.00 82.25 213 ASN A CA 1
ATOM 1730 C C . ASN A 1 213 ? 14.677 -0.525 -15.880 1.00 82.25 213 ASN A C 1
ATOM 1732 O O . ASN A 1 213 ? 15.707 0.120 -15.680 1.00 82.25 213 ASN A O 1
ATOM 1736 N N . GLN A 1 214 ? 13.584 0.063 -16.379 1.00 79.06 214 GLN A N 1
ATOM 1737 C CA . GLN A 1 214 ? 13.538 1.499 -16.676 1.00 79.06 214 GLN A CA 1
ATOM 1738 C C . GLN A 1 214 ? 13.568 2.332 -15.390 1.00 79.06 214 GLN A C 1
ATOM 1740 O O . GLN A 1 214 ? 14.212 3.382 -15.358 1.00 79.06 214 GLN A O 1
ATOM 1745 N N . LEU A 1 215 ? 12.915 1.846 -14.328 1.00 82.06 215 LEU A N 1
ATOM 1746 C CA . LEU A 1 215 ? 12.931 2.482 -13.009 1.00 82.06 215 LEU A CA 1
ATOM 1747 C C . LEU A 1 215 ? 14.273 2.280 -12.296 1.00 82.06 215 LEU A C 1
ATOM 1749 O O . LEU A 1 215 ? 14.723 3.187 -11.610 1.00 82.06 215 LEU A O 1
ATOM 1753 N N . GLN A 1 216 ? 14.946 1.149 -12.522 1.00 84.88 216 GLN A N 1
ATOM 1754 C CA . GLN A 1 216 ? 16.297 0.874 -12.007 1.00 84.88 216 GLN A CA 1
ATOM 1755 C C . GLN A 1 216 ? 17.416 1.627 -12.746 1.00 84.88 216 GLN A C 1
ATOM 1757 O O . GLN A 1 216 ? 18.588 1.525 -12.378 1.00 84.88 216 GLN A O 1
ATOM 1762 N N . SER A 1 217 ? 17.092 2.366 -13.811 1.00 83.31 217 SER A N 1
ATOM 1763 C CA . SER A 1 217 ? 18.089 3.096 -14.590 1.00 83.31 217 SER A CA 1
ATOM 1764 C C . SER A 1 217 ? 18.898 4.035 -13.693 1.00 83.31 217 SER A C 1
ATOM 1766 O O . SER A 1 217 ? 18.337 4.806 -12.917 1.00 83.31 217 SER A O 1
ATOM 1768 N N . SER A 1 218 ? 20.222 4.058 -13.869 1.00 82.44 218 SER A N 1
ATOM 1769 C CA . SER A 1 218 ? 21.139 4.924 -13.106 1.00 82.44 218 SER A CA 1
ATOM 1770 C C . SER A 1 218 ? 20.779 6.411 -13.151 1.00 82.44 218 SER A C 1
ATOM 1772 O O . SER A 1 218 ? 21.171 7.185 -12.282 1.00 82.44 218 SER A O 1
ATOM 1774 N N . ALA A 1 219 ? 20.012 6.836 -14.153 1.00 83.44 219 ALA A N 1
ATOM 1775 C CA . ALA A 1 219 ? 19.561 8.212 -14.252 1.00 83.44 219 ALA A CA 1
ATOM 1776 C C . ALA A 1 219 ? 18.363 8.570 -13.359 1.00 83.44 219 ALA A C 1
ATOM 1778 O O . ALA A 1 219 ? 18.027 9.750 -13.281 1.00 83.44 219 ALA A O 1
ATOM 1779 N N . PHE A 1 220 ? 17.738 7.565 -12.750 1.00 88.56 220 PHE A N 1
ATOM 1780 C CA . PHE A 1 220 ? 16.640 7.663 -11.794 1.00 88.56 220 PHE A CA 1
ATOM 1781 C C . PHE A 1 220 ? 17.019 6.994 -10.463 1.00 88.56 220 PHE A C 1
ATOM 1783 O O . PHE A 1 220 ? 16.160 6.537 -9.720 1.00 88.56 220 PHE A O 1
ATOM 1790 N N . ALA A 1 221 ? 18.319 6.904 -10.156 1.00 90.75 221 ALA A N 1
ATOM 1791 C CA . ALA A 1 221 ? 18.810 6.182 -8.984 1.00 90.75 221 ALA A CA 1
ATOM 1792 C C . ALA A 1 221 ? 18.211 6.711 -7.669 1.00 90.75 221 ALA A C 1
ATOM 1794 O O . ALA A 1 221 ? 17.836 5.917 -6.810 1.00 90.75 221 ALA A O 1
ATOM 1795 N N . SER A 1 222 ? 18.060 8.035 -7.527 1.00 94.19 222 SER A N 1
ATOM 1796 C CA . SER A 1 222 ? 17.492 8.625 -6.310 1.00 94.19 222 SER A CA 1
ATOM 1797 C C . SER A 1 222 ? 15.992 8.363 -6.200 1.00 94.19 222 SER A C 1
ATOM 1799 O O . SER A 1 222 ? 15.501 8.049 -5.119 1.00 94.19 222 SER A O 1
ATOM 1801 N N . SER A 1 223 ? 15.241 8.463 -7.302 1.00 93.69 223 SER A N 1
ATOM 1802 C CA . SER A 1 223 ? 13.814 8.122 -7.269 1.00 93.69 223 SER A CA 1
ATOM 1803 C C . SER A 1 223 ? 13.573 6.624 -7.073 1.00 93.69 223 SER A C 1
ATOM 1805 O O . SER A 1 223 ? 12.607 6.253 -6.406 1.00 93.69 223 SER A O 1
ATOM 1807 N N . TYR A 1 224 ? 14.453 5.763 -7.583 1.00 94.56 224 TYR A N 1
ATOM 1808 C CA . TYR A 1 224 ? 14.410 4.324 -7.342 1.00 94.56 224 TYR A CA 1
ATOM 1809 C C . TYR A 1 224 ? 14.663 3.969 -5.872 1.00 94.56 224 TYR A C 1
ATOM 1811 O O . TYR A 1 224 ? 13.887 3.222 -5.281 1.00 94.56 224 TYR A O 1
ATOM 1819 N N . GLU A 1 225 ? 15.693 4.550 -5.251 1.00 95.88 225 GLU A N 1
ATOM 1820 C CA . GLU A 1 225 ? 15.992 4.353 -3.827 1.00 95.88 225 GLU A CA 1
ATOM 1821 C C . GLU A 1 225 ? 14.794 4.731 -2.943 1.00 95.88 225 GLU A C 1
ATOM 1823 O O . GLU A 1 225 ? 14.390 3.970 -2.064 1.00 95.88 225 GLU A O 1
ATOM 1828 N N . LEU A 1 226 ? 14.146 5.862 -3.236 1.00 96.81 226 LEU A N 1
ATOM 1829 C CA . LEU A 1 226 ? 12.940 6.290 -2.528 1.00 96.81 226 LEU A CA 1
ATOM 1830 C C . LEU A 1 226 ? 11.753 5.328 -2.713 1.00 96.81 226 LEU A C 1
ATOM 1832 O O . LEU A 1 226 ? 10.996 5.120 -1.765 1.00 96.81 226 LEU A O 1
ATOM 1836 N N . LEU A 1 227 ? 11.587 4.711 -3.891 1.00 95.44 227 LEU A N 1
ATOM 1837 C CA . LEU A 1 227 ? 10.563 3.675 -4.102 1.00 95.44 227 LEU A CA 1
ATOM 1838 C C . LEU A 1 227 ? 10.834 2.434 -3.250 1.00 95.44 227 LEU A C 1
ATOM 1840 O O . LEU A 1 227 ? 9.907 1.907 -2.637 1.00 95.44 227 LEU A O 1
ATOM 1844 N N . CYS A 1 228 ? 12.090 1.989 -3.180 1.00 96.25 228 CYS A N 1
ATOM 1845 C CA . CYS A 1 228 ? 12.500 0.869 -2.331 1.00 96.25 228 CYS A CA 1
ATOM 1846 C C . CYS A 1 228 ? 12.291 1.172 -0.839 1.00 96.25 228 CYS A C 1
ATOM 1848 O O . CYS A 1 228 ? 11.823 0.311 -0.088 1.00 96.25 228 CYS A O 1
ATOM 1850 N N . ASN A 1 229 ? 12.563 2.408 -0.415 1.00 97.12 229 ASN A N 1
ATOM 1851 C CA . ASN A 1 229 ? 12.310 2.848 0.955 1.00 97.12 229 ASN A CA 1
ATOM 1852 C C . ASN A 1 229 ? 10.810 2.834 1.273 1.00 97.12 229 ASN A C 1
ATOM 1854 O O . ASN A 1 229 ? 10.414 2.234 2.267 1.00 97.12 229 ASN A O 1
ATOM 1858 N N . MET A 1 230 ? 9.960 3.386 0.397 1.00 97.44 230 MET A N 1
ATOM 1859 C CA . MET A 1 230 ? 8.502 3.312 0.569 1.00 97.44 230 MET A CA 1
ATOM 1860 C C . MET A 1 230 ? 7.994 1.869 0.597 1.00 97.44 230 MET A C 1
ATOM 1862 O O . MET A 1 230 ? 7.117 1.548 1.394 1.00 97.44 230 MET A O 1
ATOM 1866 N N . LEU A 1 231 ? 8.544 0.980 -0.237 1.00 96.69 231 LEU A N 1
ATOM 1867 C CA . LEU A 1 231 ? 8.207 -0.442 -0.198 1.00 96.69 231 LEU A CA 1
ATOM 1868 C C . LEU A 1 231 ? 8.515 -1.044 1.178 1.00 96.69 231 LEU A C 1
ATOM 1870 O O . LEU A 1 231 ? 7.656 -1.698 1.762 1.00 96.69 231 LEU A O 1
ATOM 1874 N N . THR A 1 232 ? 9.698 -0.758 1.717 1.00 96.94 232 THR A N 1
ATOM 1875 C CA . THR A 1 232 ? 10.126 -1.221 3.045 1.00 96.94 232 THR A CA 1
ATOM 1876 C C . THR A 1 232 ? 9.248 -0.644 4.161 1.00 96.94 232 THR A C 1
ATOM 1878 O O . THR A 1 232 ? 8.845 -1.372 5.067 1.00 96.94 232 THR A O 1
ATOM 1881 N N . GLU A 1 233 ? 8.888 0.640 4.085 1.00 97.44 233 GLU A N 1
ATOM 1882 C CA . GLU A 1 233 ? 7.973 1.294 5.032 1.00 97.44 233 GLU A CA 1
ATOM 1883 C C . GLU A 1 233 ? 6.579 0.651 5.014 1.00 97.44 233 GLU A C 1
ATOM 1885 O O . GLU A 1 233 ? 6.000 0.392 6.072 1.00 97.44 233 GLU A O 1
ATOM 1890 N N . ILE A 1 234 ? 6.043 0.367 3.822 1.00 97.69 234 ILE A N 1
ATOM 1891 C CA . ILE A 1 234 ? 4.750 -0.306 3.649 1.00 97.69 234 ILE A CA 1
ATOM 1892 C C . ILE A 1 234 ? 4.812 -1.734 4.199 1.00 97.69 234 ILE A C 1
ATOM 1894 O O . ILE A 1 234 ? 3.895 -2.142 4.911 1.00 97.69 234 ILE A O 1
ATOM 1898 N N . GLU A 1 235 ? 5.880 -2.482 3.913 1.00 95.44 235 GLU A N 1
ATOM 1899 C CA . GLU A 1 235 ? 6.075 -3.834 4.448 1.00 95.44 235 GLU A CA 1
ATOM 1900 C C . GLU A 1 235 ? 6.125 -3.859 5.972 1.00 95.44 235 GLU A C 1
ATOM 1902 O O . GLU A 1 235 ? 5.475 -4.703 6.592 1.00 95.44 235 GLU A O 1
ATOM 1907 N N . ALA A 1 236 ? 6.888 -2.940 6.566 1.00 96.88 236 ALA A N 1
ATOM 1908 C CA . ALA A 1 236 ? 7.025 -2.827 8.010 1.00 96.88 236 ALA A CA 1
ATOM 1909 C C . ALA A 1 236 ? 5.694 -2.442 8.664 1.00 96.88 236 ALA A C 1
ATOM 1911 O O . ALA A 1 236 ? 5.319 -3.017 9.681 1.00 96.88 236 ALA A O 1
ATOM 1912 N N . PHE A 1 237 ? 4.950 -1.506 8.067 1.00 97.81 237 PHE A N 1
ATOM 1913 C CA . PHE A 1 237 ? 3.643 -1.113 8.583 1.00 97.81 237 PHE A CA 1
ATOM 1914 C C . PHE A 1 237 ? 2.612 -2.238 8.492 1.00 97.81 237 PHE A C 1
ATOM 1916 O O . PHE A 1 237 ? 1.836 -2.421 9.424 1.00 97.81 237 PHE A O 1
ATOM 1923 N N . LEU A 1 238 ? 2.586 -2.969 7.376 1.00 95.75 238 LEU A N 1
ATOM 1924 C CA . LEU A 1 238 ? 1.666 -4.083 7.165 1.00 95.75 238 LEU A CA 1
ATOM 1925 C C . LEU A 1 238 ? 2.064 -5.352 7.927 1.00 95.75 238 LEU A C 1
ATOM 1927 O O . LEU A 1 238 ? 1.272 -6.291 7.935 1.00 95.75 238 LEU A O 1
ATOM 1931 N N . GLU A 1 239 ? 3.260 -5.399 8.518 1.00 94.44 239 GLU A N 1
ATOM 1932 C CA . GLU A 1 239 ? 3.795 -6.571 9.221 1.00 94.44 239 GLU A CA 1
ATOM 1933 C C . GLU A 1 239 ? 3.740 -7.832 8.342 1.00 94.44 239 GLU A C 1
ATOM 1935 O O . GLU A 1 239 ? 3.292 -8.899 8.758 1.00 94.44 239 GLU A O 1
ATOM 1940 N N . VAL A 1 240 ? 4.161 -7.693 7.076 1.00 89.81 240 VAL A N 1
ATOM 1941 C CA . VAL A 1 240 ? 4.069 -8.772 6.079 1.00 89.81 240 VAL A CA 1
ATOM 1942 C C . VAL A 1 240 ? 4.890 -9.988 6.543 1.00 89.81 240 VAL A C 1
ATOM 1944 O O . VAL A 1 240 ? 6.116 -9.872 6.657 1.00 89.81 240 VAL A O 1
ATOM 1947 N N . PRO A 1 241 ? 4.272 -11.168 6.755 1.00 88.75 241 PRO A N 1
ATOM 1948 C CA . PRO A 1 241 ? 4.989 -12.351 7.222 1.00 88.75 241 PRO A CA 1
ATOM 1949 C C . PRO A 1 241 ? 6.023 -12.845 6.209 1.00 88.75 241 PRO A C 1
ATOM 1951 O O . PRO A 1 241 ? 5.757 -12.877 5.005 1.00 88.75 241 PRO A O 1
ATOM 1954 N N . GLN A 1 242 ? 7.175 -13.321 6.691 1.00 85.50 242 GLN A N 1
ATOM 1955 C CA . GLN A 1 242 ? 8.238 -13.849 5.827 1.00 85.50 242 GLN A CA 1
ATOM 1956 C C . GLN A 1 242 ? 7.762 -14.958 4.866 1.00 85.50 242 GLN A C 1
ATOM 1958 O O . GLN A 1 242 ? 8.071 -14.858 3.677 1.00 85.50 242 GLN A O 1
ATOM 1963 N N . PRO A 1 243 ? 6.933 -15.940 5.288 1.00 82.94 243 PRO A N 1
ATOM 1964 C CA . PRO A 1 243 ? 6.425 -16.960 4.368 1.00 82.94 243 PRO A CA 1
ATOM 1965 C C . PRO A 1 243 ? 5.661 -16.381 3.170 1.00 82.94 243 PRO A C 1
ATOM 1967 O O . PRO A 1 243 ? 5.741 -16.925 2.067 1.00 82.94 243 PRO A O 1
ATOM 1970 N N . GLN A 1 244 ? 4.958 -15.258 3.363 1.00 83.06 244 GLN A N 1
ATOM 1971 C CA . GLN A 1 244 ? 4.231 -14.577 2.294 1.00 83.06 244 GLN A CA 1
ATOM 1972 C C . GLN A 1 244 ? 5.190 -13.913 1.302 1.00 83.06 244 GLN A C 1
ATOM 1974 O O . GLN A 1 244 ? 4.984 -14.013 0.089 1.00 83.06 244 GLN A O 1
ATOM 1979 N N . LYS A 1 245 ? 6.262 -13.290 1.806 1.00 86.38 245 LYS A N 1
ATOM 1980 C CA . LYS A 1 245 ? 7.324 -12.709 0.974 1.00 86.38 245 LYS A CA 1
ATOM 1981 C C . LYS A 1 245 ? 8.013 -13.786 0.145 1.00 86.38 245 LYS A C 1
ATOM 1983 O O . LYS A 1 245 ? 8.139 -13.643 -1.068 1.00 86.38 245 LYS A O 1
ATOM 1988 N N . ASP A 1 246 ? 8.384 -14.898 0.775 1.00 85.06 246 ASP A N 1
ATOM 1989 C CA . ASP A 1 246 ? 9.063 -16.004 0.100 1.00 85.06 246 ASP A CA 1
ATOM 1990 C C . ASP A 1 246 ? 8.170 -16.639 -0.966 1.00 85.06 246 ASP A C 1
ATOM 1992 O O . ASP A 1 246 ? 8.629 -16.952 -2.065 1.00 85.06 246 ASP A O 1
ATOM 1996 N N . ALA A 1 247 ? 6.879 -16.814 -0.670 1.00 82.69 247 ALA A N 1
ATOM 1997 C CA . ALA A 1 247 ? 5.917 -17.337 -1.629 1.00 82.69 247 ALA A CA 1
ATOM 1998 C C . ALA A 1 247 ? 5.761 -16.409 -2.841 1.00 82.69 247 ALA A C 1
ATOM 2000 O O . ALA A 1 247 ? 5.702 -16.887 -3.973 1.00 82.69 247 ALA A O 1
ATOM 2001 N N . GLU A 1 248 ? 5.717 -15.093 -2.632 1.00 83.75 248 GLU A N 1
ATOM 2002 C CA . GLU A 1 248 ? 5.641 -14.128 -3.729 1.00 83.75 248 GLU A CA 1
ATOM 2003 C C . GLU A 1 248 ? 6.934 -14.090 -4.554 1.00 83.75 248 GLU A C 1
ATOM 2005 O O . GLU A 1 248 ? 6.870 -14.118 -5.784 1.00 83.75 248 GLU A O 1
ATOM 2010 N N . THR A 1 249 ? 8.101 -14.135 -3.906 1.00 86.75 249 THR A N 1
ATOM 2011 C CA . THR A 1 249 ? 9.401 -14.256 -4.582 1.00 86.75 249 THR A CA 1
ATOM 2012 C C . THR A 1 249 ? 9.460 -15.519 -5.436 1.00 86.75 249 THR A C 1
ATOM 2014 O O . THR A 1 249 ? 9.727 -15.426 -6.631 1.00 86.75 249 THR A O 1
ATOM 2017 N N . ARG A 1 250 ? 9.111 -16.690 -4.880 1.00 85.94 250 ARG A N 1
ATOM 2018 C CA . ARG A 1 250 ? 9.074 -17.959 -5.628 1.00 85.94 250 ARG A CA 1
ATOM 2019 C C . ARG A 1 250 ? 8.161 -17.885 -6.849 1.00 85.94 250 ARG A C 1
ATOM 2021 O O . ARG A 1 250 ? 8.548 -18.338 -7.922 1.00 85.94 250 ARG A O 1
ATOM 2028 N N . ARG A 1 251 ? 6.966 -17.298 -6.712 1.00 83.19 251 ARG A N 1
ATOM 2029 C CA . ARG A 1 251 ? 6.025 -17.134 -7.834 1.00 83.19 251 ARG A CA 1
ATOM 2030 C C . ARG A 1 251 ? 6.607 -16.244 -8.928 1.00 83.19 251 ARG A C 1
ATOM 2032 O O . ARG A 1 251 ? 6.563 -16.621 -10.095 1.00 83.19 251 ARG A O 1
ATOM 2039 N N . LYS A 1 252 ? 7.178 -15.091 -8.567 1.00 85.12 252 LYS A N 1
ATOM 2040 C CA . LYS A 1 252 ? 7.815 -14.182 -9.533 1.00 85.12 252 LYS A CA 1
ATOM 2041 C C . LYS A 1 252 ? 8.986 -14.856 -10.242 1.00 85.12 252 LYS A C 1
ATOM 2043 O O . LYS A 1 252 ? 9.039 -14.820 -11.468 1.00 85.12 252 LYS A O 1
ATOM 2048 N N . SER A 1 253 ? 9.865 -15.525 -9.496 1.00 84.75 253 SER A N 1
ATOM 2049 C CA . SER A 1 253 ? 10.980 -16.290 -10.057 1.00 84.75 253 SER A CA 1
ATOM 2050 C C . SER A 1 253 ? 10.498 -17.380 -11.013 1.00 84.75 253 SER A C 1
ATOM 2052 O O . SER A 1 253 ? 11.045 -17.495 -12.100 1.00 84.75 253 SER A O 1
ATOM 2054 N N . ALA A 1 254 ? 9.439 -18.121 -10.673 1.00 85.12 254 ALA A N 1
ATOM 2055 C CA . ALA A 1 254 ? 8.871 -19.140 -11.556 1.00 85.12 254 ALA A CA 1
ATOM 2056 C C . ALA A 1 254 ? 8.328 -18.542 -12.866 1.00 85.12 254 ALA A C 1
ATOM 2058 O O . ALA A 1 254 ? 8.600 -19.068 -13.942 1.00 85.12 254 ALA A O 1
ATOM 2059 N N . VAL A 1 255 ? 7.610 -17.414 -12.801 1.00 84.06 255 VAL A N 1
ATOM 2060 C CA . VAL A 1 255 ? 7.098 -16.717 -13.997 1.00 84.06 255 VAL A CA 1
ATOM 2061 C C . VAL A 1 255 ? 8.236 -16.240 -14.899 1.00 84.06 255 VAL A C 1
ATOM 2063 O O . VAL A 1 255 ? 8.114 -16.303 -16.124 1.00 84.06 255 VAL A O 1
ATOM 2066 N N . LEU A 1 256 ? 9.336 -15.770 -14.308 1.00 80.81 256 LEU A N 1
ATOM 2067 C CA . LEU A 1 256 ? 10.518 -15.345 -15.053 1.00 80.81 256 LEU A CA 1
ATOM 2068 C C . LEU A 1 256 ? 11.301 -16.541 -15.618 1.00 80.81 256 LEU A C 1
ATOM 2070 O O . LEU A 1 256 ? 11.712 -16.483 -16.769 1.00 80.81 256 LEU A O 1
ATOM 2074 N N . ALA A 1 257 ? 11.423 -17.651 -14.887 1.00 81.25 257 ALA A N 1
ATOM 2075 C CA . ALA A 1 257 ? 12.117 -18.861 -15.340 1.00 81.25 257 ALA A CA 1
ATOM 2076 C C . ALA A 1 257 ? 11.452 -19.528 -16.562 1.00 81.25 257 ALA A C 1
ATOM 2078 O O . ALA A 1 257 ? 12.132 -20.141 -17.382 1.00 81.25 257 ALA A O 1
ATOM 2079 N N . LEU A 1 258 ? 10.137 -19.347 -16.759 1.00 73.50 258 LEU A N 1
ATOM 2080 C CA . LEU A 1 258 ? 9.449 -19.762 -17.995 1.00 73.50 258 LEU A CA 1
ATOM 2081 C C . LEU A 1 258 ? 10.029 -19.090 -19.261 1.00 73.50 258 LEU A C 1
ATOM 2083 O O . LEU A 1 258 ? 9.791 -19.555 -20.373 1.00 73.50 258 LEU A O 1
ATOM 2087 N N . GLU A 1 259 ? 10.773 -17.989 -19.125 1.00 61.81 259 GLU A N 1
ATOM 2088 C CA . GLU A 1 259 ? 11.526 -17.368 -20.218 1.00 61.81 259 GLU A CA 1
ATOM 2089 C C . GLU A 1 259 ? 12.750 -18.185 -20.636 1.00 61.81 259 GLU A C 1
ATOM 2091 O O . GLU A 1 259 ? 12.963 -18.363 -21.834 1.00 61.81 259 GLU A O 1
ATOM 2096 N N . GLU A 1 260 ? 13.514 -18.713 -19.678 1.00 55.56 260 GLU A N 1
ATOM 2097 C CA . GLU A 1 260 ? 14.758 -19.446 -19.946 1.00 55.56 260 GLU A CA 1
ATOM 2098 C C . GLU A 1 260 ? 14.485 -20.697 -20.786 1.00 55.56 260 GLU A C 1
ATOM 2100 O O . GLU A 1 260 ? 15.183 -20.960 -21.763 1.00 55.56 260 GLU A O 1
ATOM 2105 N N . VAL A 1 261 ? 13.390 -21.406 -20.500 1.00 54.47 261 VAL A N 1
ATOM 2106 C CA . VAL A 1 261 ? 12.998 -22.613 -21.243 1.00 54.47 261 VAL A CA 1
ATOM 2107 C C . VAL A 1 261 ? 12.603 -22.295 -22.691 1.00 54.47 261 VAL A C 1
ATOM 2109 O O . VAL A 1 261 ? 12.979 -23.033 -23.601 1.00 54.47 261 VAL A O 1
ATOM 2112 N N . LEU A 1 262 ? 11.887 -21.191 -22.938 1.00 52.97 262 LEU A N 1
ATOM 2113 C CA . LEU A 1 262 ? 11.456 -20.802 -24.290 1.00 52.97 262 LEU A CA 1
ATOM 2114 C C . LEU A 1 262 ? 12.617 -20.286 -25.151 1.00 52.97 262 LEU A C 1
ATOM 2116 O O . LEU A 1 262 ? 12.647 -20.547 -26.351 1.00 52.97 262 LEU A O 1
ATOM 2120 N N . VAL A 1 263 ? 13.578 -19.580 -24.548 1.00 53.75 263 VAL A N 1
ATOM 2121 C CA . VAL A 1 263 ? 14.781 -19.102 -25.250 1.00 53.75 263 VAL A CA 1
ATOM 2122 C C . VAL A 1 263 ? 15.710 -20.266 -25.596 1.00 53.75 263 VAL A C 1
ATOM 2124 O O . VAL A 1 263 ? 16.235 -20.307 -26.707 1.00 53.75 263 VAL A O 1
ATOM 2127 N N . LEU A 1 264 ? 15.859 -21.252 -24.706 1.00 49.09 264 LEU A N 1
ATOM 2128 C CA . LEU A 1 264 ? 16.617 -22.476 -24.992 1.00 49.09 264 LEU A CA 1
ATOM 2129 C C . LEU A 1 264 ? 15.988 -23.306 -26.124 1.00 49.09 264 LEU A C 1
ATOM 2131 O O . LEU A 1 264 ? 16.711 -23.758 -27.006 1.00 49.09 264 LEU A O 1
ATOM 2135 N N . HIS A 1 265 ? 14.658 -23.431 -26.180 1.00 49.03 265 HIS A N 1
ATOM 2136 C CA . HIS A 1 265 ? 13.982 -24.120 -27.292 1.00 49.03 265 HIS A CA 1
ATOM 2137 C C . HIS A 1 265 ? 14.074 -23.345 -28.618 1.00 49.03 265 HIS A C 1
ATOM 2139 O O . HIS A 1 265 ? 14.219 -23.955 -29.672 1.00 49.03 265 HIS A O 1
ATOM 2145 N N . ALA A 1 266 ? 14.046 -22.008 -28.589 1.00 49.06 266 ALA A N 1
ATOM 2146 C CA . ALA A 1 266 ? 14.236 -21.189 -29.790 1.00 49.06 266 ALA A CA 1
ATOM 2147 C C . ALA A 1 266 ? 15.686 -21.214 -30.311 1.00 49.06 266 ALA A C 1
ATOM 2149 O O . ALA A 1 266 ? 15.907 -21.071 -31.511 1.00 49.06 266 ALA A O 1
ATOM 2150 N N . SER A 1 267 ? 16.661 -21.415 -29.420 1.00 45.97 267 SER A N 1
ATOM 2151 C CA . SER A 1 267 ? 18.095 -21.455 -29.751 1.00 45.97 267 SER A CA 1
ATOM 2152 C C . SER A 1 267 ? 18.586 -22.864 -30.113 1.00 45.97 267 SER A C 1
ATOM 2154 O O . SER A 1 267 ? 19.642 -23.004 -30.718 1.00 45.97 267 SER A O 1
ATOM 2156 N N . SER A 1 268 ? 17.818 -23.904 -29.768 1.00 43.28 268 SER A N 1
ATOM 2157 C CA . SER A 1 268 ? 18.102 -25.311 -30.086 1.00 43.28 268 SER A CA 1
ATOM 2158 C C . SER A 1 268 ? 17.561 -25.762 -31.451 1.00 43.28 268 SER A C 1
ATOM 2160 O O . SER A 1 268 ? 17.854 -26.876 -31.873 1.00 43.28 268 SER A O 1
ATOM 2162 N N . ASN A 1 269 ? 16.811 -24.925 -32.175 1.00 42.41 269 ASN A N 1
ATOM 2163 C CA . ASN A 1 269 ? 16.250 -25.274 -33.490 1.00 42.41 269 ASN A CA 1
ATOM 2164 C C . ASN A 1 269 ? 17.226 -25.035 -34.661 1.00 42.41 269 ASN A C 1
ATOM 2166 O O . ASN A 1 269 ? 16.800 -24.723 -35.772 1.00 42.41 269 ASN A O 1
ATOM 2170 N N . ALA A 1 270 ? 18.532 -25.172 -34.417 1.00 45.47 270 ALA A N 1
ATOM 2171 C CA . ALA A 1 270 ? 19.550 -25.195 -35.466 1.00 45.47 270 ALA A CA 1
ATOM 2172 C C . ALA A 1 270 ? 19.982 -26.617 -35.862 1.00 45.47 270 ALA A C 1
ATOM 2174 O O . ALA A 1 270 ? 20.705 -26.744 -36.843 1.00 45.47 270 ALA A O 1
ATOM 2175 N N . ASP A 1 271 ? 19.506 -27.665 -35.179 1.00 43.28 271 ASP A N 1
ATOM 2176 C CA . ASP A 1 271 ? 19.788 -29.048 -35.565 1.00 43.28 271 ASP A CA 1
ATOM 2177 C C . ASP A 1 271 ? 18.500 -29.840 -35.811 1.00 43.28 271 ASP A C 1
ATOM 2179 O O . ASP A 1 271 ? 17.613 -29.965 -34.967 1.00 43.28 271 ASP A O 1
ATOM 2183 N N . THR A 1 272 ? 18.425 -30.367 -37.028 1.00 46.97 272 THR A N 1
ATOM 2184 C CA . THR A 1 272 ? 17.440 -31.304 -37.568 1.00 46.97 272 THR A CA 1
ATOM 2185 C C . THR A 1 272 ? 17.044 -32.397 -36.572 1.00 46.97 272 THR A C 1
ATOM 2187 O O . THR A 1 272 ? 17.739 -33.398 -36.423 1.00 46.97 272 THR A O 1
ATOM 2190 N N . SER A 1 273 ? 15.877 -32.252 -35.950 1.00 48.72 273 SER A N 1
ATOM 2191 C CA . SER A 1 273 ? 15.059 -33.372 -35.479 1.00 48.72 273 SER A CA 1
ATOM 2192 C C . SER A 1 273 ? 13.594 -32.935 -35.444 1.00 48.72 273 SER A C 1
ATOM 2194 O O . SER A 1 273 ? 13.280 -31.791 -35.120 1.00 48.72 273 SER A O 1
ATOM 2196 N N . GLU A 1 274 ? 12.705 -33.816 -35.900 1.00 48.97 274 GLU A N 1
ATOM 2197 C CA . GLU A 1 274 ? 11.274 -33.550 -36.057 1.00 48.97 274 GLU A CA 1
ATOM 2198 C C . GLU A 1 274 ? 10.626 -33.039 -34.756 1.00 48.97 274 GLU A C 1
ATOM 2200 O O . GLU A 1 274 ? 10.982 -33.494 -33.664 1.00 48.97 274 GLU A O 1
ATOM 2205 N N . PRO A 1 275 ? 9.648 -32.114 -34.834 1.00 51.53 275 PRO A N 1
ATOM 2206 C CA . PRO A 1 275 ? 8.998 -31.568 -33.652 1.00 51.53 275 PRO A CA 1
ATOM 2207 C C . PRO A 1 275 ? 8.141 -32.639 -32.964 1.00 51.53 275 PRO A C 1
ATOM 2209 O O . PRO A 1 275 ? 7.012 -32.919 -33.364 1.00 51.53 275 PRO A O 1
ATOM 2212 N N . VAL A 1 276 ? 8.660 -33.214 -31.878 1.00 53.38 276 VAL A N 1
ATOM 2213 C CA . VAL A 1 276 ? 7.877 -34.058 -30.970 1.00 53.38 276 VAL A CA 1
ATOM 2214 C C . VAL A 1 276 ? 6.856 -33.172 -30.254 1.00 53.38 276 VAL A C 1
ATOM 2216 O O . VAL A 1 276 ? 7.211 -32.288 -29.475 1.00 53.38 276 VAL A O 1
ATOM 2219 N N . CYS A 1 277 ? 5.565 -33.400 -30.506 1.00 55.44 277 CYS A N 1
ATOM 2220 C CA . CYS A 1 277 ? 4.492 -32.718 -29.789 1.00 55.44 277 CYS A CA 1
ATOM 2221 C C . CYS A 1 277 ? 4.553 -33.078 -28.293 1.00 55.44 277 CYS A C 1
ATOM 2223 O O . CYS A 1 277 ? 4.246 -34.203 -27.895 1.00 55.44 277 CYS A O 1
ATOM 2225 N N . CYS A 1 278 ? 4.906 -32.103 -27.454 1.00 49.44 278 CYS A N 1
ATOM 2226 C CA . CYS A 1 278 ? 5.040 -32.246 -26.001 1.00 49.44 278 CYS A CA 1
ATOM 2227 C C . CYS A 1 278 ? 3.713 -32.490 -25.259 1.00 49.44 278 CYS A C 1
ATOM 2229 O O . CYS A 1 278 ? 3.724 -32.761 -24.062 1.00 49.44 278 CYS A O 1
ATOM 2231 N N . ILE A 1 279 ? 2.581 -32.444 -25.965 1.00 59.97 279 ILE A N 1
ATOM 2232 C CA . ILE A 1 279 ? 1.271 -32.844 -25.435 1.00 59.97 279 ILE A CA 1
ATOM 2233 C C . ILE A 1 279 ? 0.993 -34.324 -25.731 1.00 59.97 279 ILE A C 1
ATOM 2235 O O . ILE A 1 279 ? 0.307 -34.982 -24.954 1.00 59.97 279 ILE A O 1
ATOM 2239 N N . CYS A 1 280 ? 1.535 -34.873 -26.825 1.00 57.06 280 CYS A N 1
ATOM 2240 C CA . CYS A 1 280 ? 1.090 -36.172 -27.325 1.00 57.06 280 CYS A CA 1
ATOM 2241 C C . CYS A 1 280 ? 2.001 -37.354 -26.979 1.00 57.06 280 CYS A C 1
ATOM 2243 O O . CYS A 1 280 ? 1.515 -38.472 -27.110 1.00 57.06 280 CYS A O 1
ATOM 2245 N N . LEU A 1 281 ? 3.270 -37.160 -26.579 1.00 49.53 281 LEU A N 1
ATOM 2246 C CA . LEU A 1 281 ? 4.240 -38.230 -26.227 1.00 49.53 281 LEU A CA 1
ATOM 2247 C C . LEU A 1 281 ? 4.133 -39.521 -27.079 1.00 49.53 281 LEU A C 1
ATOM 2249 O O . LEU A 1 281 ? 4.377 -40.624 -26.595 1.00 49.53 281 LEU A O 1
ATOM 2253 N N . THR A 1 282 ? 3.754 -39.414 -28.351 1.00 42.66 282 THR A N 1
ATOM 2254 C CA . THR A 1 282 ? 3.550 -40.559 -29.237 1.00 42.66 282 THR A CA 1
ATOM 2255 C C . THR A 1 282 ? 4.543 -40.436 -30.369 1.00 42.66 282 THR A C 1
ATOM 2257 O O . THR A 1 282 ? 4.418 -39.617 -31.273 1.00 42.66 282 THR A O 1
ATOM 2260 N N . GLN A 1 283 ? 5.583 -41.254 -30.260 1.00 47.53 283 GLN A N 1
ATOM 2261 C CA . GLN A 1 283 ? 6.530 -41.527 -31.320 1.00 47.53 283 GLN A CA 1
ATOM 2262 C C . GLN A 1 283 ? 5.761 -42.245 -32.436 1.00 47.53 283 GLN A C 1
ATOM 2264 O O . GLN A 1 283 ? 5.366 -43.400 -32.265 1.00 47.53 283 GLN A O 1
ATOM 2269 N N . GLN A 1 284 ? 5.498 -41.568 -33.556 1.00 40.75 284 GLN A N 1
ATOM 2270 C CA . GLN A 1 284 ? 5.008 -42.246 -34.754 1.00 40.75 284 GLN A CA 1
ATOM 2271 C C . GLN A 1 284 ? 6.127 -43.158 -35.263 1.00 40.75 284 GLN A C 1
ATOM 2273 O O . GLN A 1 284 ? 7.086 -42.720 -35.887 1.00 40.75 284 GLN A O 1
ATOM 2278 N N . ARG A 1 285 ? 6.027 -44.449 -34.939 1.00 37.00 285 ARG A N 1
ATOM 2279 C CA . ARG A 1 285 ? 6.694 -45.504 -35.698 1.00 37.00 285 ARG A CA 1
ATOM 2280 C C . ARG A 1 285 ? 5.805 -45.830 -36.890 1.00 37.00 285 ARG A C 1
ATOM 2282 O O . ARG A 1 285 ? 4.788 -46.483 -36.677 1.00 37.00 285 ARG A O 1
ATOM 2289 N N . THR A 1 286 ? 6.199 -45.343 -38.066 1.00 36.19 286 THR A N 1
ATOM 2290 C CA . THR A 1 286 ? 6.395 -46.054 -39.353 1.00 36.19 286 THR A CA 1
ATOM 2291 C C . THR A 1 286 ? 6.342 -45.056 -40.490 1.00 36.19 286 THR A C 1
ATOM 2293 O O . THR A 1 286 ? 5.300 -44.370 -40.585 1.00 36.19 286 THR A O 1
#